Protein AF-A0A8C5QZX8-F1 (afdb_monomer)

Solvent-accessible surface area (backbone atoms only — not comparable to full-atom values): 17672 Å² total; per-residue (Å²): 141,82,89,86,79,91,83,84,90,84,84,88,79,84,91,79,91,87,80,87,84,82,78,74,80,75,79,76,79,77,78,82,82,84,77,92,77,77,91,81,84,88,81,90,76,81,90,77,81,89,78,83,88,82,96,75,71,71,67,66,58,48,54,56,50,53,56,53,57,70,72,45,77,54,84,86,72,52,83,47,78,64,52,54,47,52,49,49,52,49,50,52,51,50,52,53,47,55,53,50,50,53,51,49,51,51,53,52,48,51,55,49,49,52,50,49,50,51,52,46,57,71,42,47,81,61,66,73,54,69,47,68,66,55,56,50,48,51,53,51,50,51,53,50,52,52,51,52,49,29,61,73,28,65,43,29,41,29,37,34,48,47,66,81,84,64,77,63,53,58,63,53,48,48,55,46,51,24,67,67,66,74,53,75,84,67,59,78,79,58,50,76,45,61,45,66,50,100,61,84,78,60,92,45,92,88,46,76,47,63,33,33,43,32,35,30,81,50,59,66,62,49,48,53,50,52,56,52,41,69,78,43,76,67,43,81,51,97,94,31,56,36,31,78,42,79,43,65,38,73,65,53,52,49,53,55,58,71,43,41,67,60,55,48,52,33,56,76,67,71,47,90,78,58,80,42,85,87,79,44,113

Mean predicted aligned error: 18.87 Å

Secondary structure (DSSP, 8-state):
-------PPPPP-------PPPPPGGGGS-PPPPP---------------------SHHHHHHHHHHHHHHSPPTTTSPPHHHHHHHHHHHHHHHHHHHHHHHHHHHHHHHHHHHHHHHHHHHHHHHSS--HHHHHHHHHHHHHHHHHHHHHHTTEEEEE---TT---HHHHHHHHHHHHHTSSPPPGGG-SEEEE-SSPPPSSTTSPPPPEEEE-S-HHHHHHHHHHHHH-S-EEETTEEEEEEE---HHHHHHHHHTHHHHHHHHHTT----PBTTTB-

Sequence (281 aa):
MVRTSHRKPTRKSPNTPGRPSVSPISAYFDAPTPRPSTRSPTKMAASPSRPEASSTEGQSTIRRLEALIVELPTRAELPTRSDFKEMLDNMQATFGREIADVRADISAIDTWVTQLEARAGDQAPGAHDADPLMECRYSDMHRRLDDLENRTRRHNIRVGGVHEGVTETKDFLLGAFVHILGCPPLPFTAIDRAHRALRPKAATEAAPPRDIICHLPDFALKDAIMQKARTRRKWRFAEETIELYQDLSPHTLSARRALRPVTQLLQEAELPYRWGFPLSL

InterPro domains:
  IPR004244 Transposase, L1 [PTHR11505] (81-280)

Foldseek 3Di:
DDDDDDDDDDDDDDDDDDDDDDDDPVPPPDDDDDDDDDDDDDDDDDDDDDDDDDDDPVPPVVVVVVVVVVVDPDPVPDQDPVNVVVVVVVVVVVVVVVVVVVVVVVVVVVVVVVVVVVVCVVCVVPPVCPPVVVVVVVVVVVVVVQVVQQVVLLQKKKKWFDDPPDPPQLVQVQQQLCVLLVDPRDPSLQWPDKDFPPDPADPDPPDTGTIIITGGPDSVSVVSSVVSLVVDQWDDDPNTTMGIDRDHDPVLVVVVVVCVVVVVVCVVVVHDDDADPP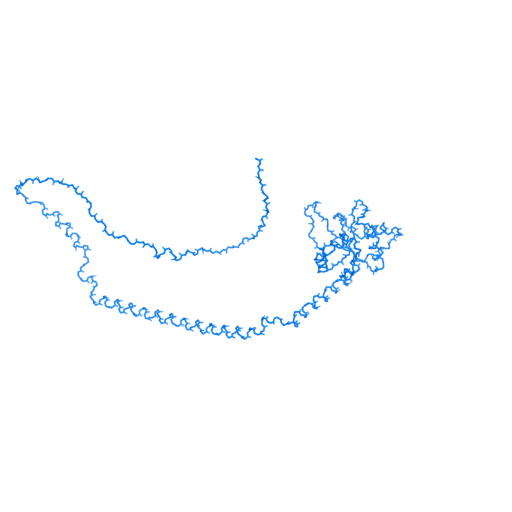GDD

Nearest PDB structures (foldseek):
  2ykp-assembly1_C  TM=7.976E-01  e=3.622E-09  Homo sapiens
  2yko-assembly1_B  TM=8.206E-01  e=1.143E-08  Homo sapiens
  2ykp-assembly1_A  TM=7.794E-01  e=2.317E-09  Homo sapiens
  2yko-assembly1_A  TM=7.852E-01  e=1.143E-08  Homo sapiens
  2ldy-assembly1_A  TM=5.880E-01  e=1.371E-06  Homo sapiens

pLDDT: mean 77.43, std 20.38, range [32.47, 96.56]

Radius of gyration: 46.48 Å; Cα contacts (8 Å, |Δi|>4): 185; chains: 1; bounding box: 123×75×83 Å

Structure (mmCIF, N/CA/C/O backbone):
data_AF-A0A8C5QZX8-F1
#
_entry.id   AF-A0A8C5QZX8-F1
#
loop_
_atom_site.group_PDB
_atom_site.id
_atom_site.type_symbol
_atom_site.label_atom_id
_atom_site.label_alt_id
_atom_site.label_comp_id
_atom_site.label_asym_id
_atom_site.label_entity_id
_atom_site.label_seq_id
_atom_site.pdbx_PDB_ins_code
_atom_site.Cartn_x
_atom_site.Cartn_y
_atom_site.Cartn_z
_atom_site.occupancy
_atom_site.B_iso_or_equiv
_atom_site.auth_seq_id
_atom_site.auth_comp_id
_atom_site.auth_asym_id
_atom_site.auth_atom_id
_atom_site.pdbx_PDB_model_num
ATOM 1 N N . MET A 1 1 ? 17.626 48.648 7.809 1.00 37.09 1 MET A N 1
ATOM 2 C CA . MET A 1 1 ? 18.318 47.470 8.385 1.00 37.09 1 MET A CA 1
ATOM 3 C C . MET A 1 1 ? 17.240 46.452 8.737 1.00 37.09 1 MET A C 1
ATOM 5 O O . MET A 1 1 ? 16.350 46.834 9.466 1.00 37.09 1 MET A O 1
ATOM 9 N N . VAL A 1 2 ? 17.132 45.225 8.235 1.00 37.44 2 VAL A N 1
ATOM 10 C CA . VAL A 1 2 ? 17.957 44.362 7.383 1.00 37.44 2 VAL A CA 1
ATOM 11 C C . VAL A 1 2 ? 16.970 43.443 6.640 1.00 37.44 2 VAL A C 1
ATOM 13 O O . VAL A 1 2 ? 16.097 42.843 7.258 1.00 37.44 2 VAL A O 1
ATOM 16 N N . ARG A 1 3 ? 17.093 43.347 5.311 1.00 36.06 3 ARG A N 1
ATOM 17 C CA . ARG A 1 3 ? 16.531 42.251 4.503 1.00 36.06 3 ARG A CA 1
ATOM 18 C C . ARG A 1 3 ? 17.379 41.006 4.757 1.00 36.06 3 ARG A C 1
ATOM 20 O O . ARG A 1 3 ? 18.597 41.139 4.737 1.00 36.06 3 ARG A O 1
ATOM 27 N N . THR A 1 4 ? 16.802 39.810 4.858 1.00 37.22 4 THR A N 1
ATOM 28 C CA . THR A 1 4 ? 17.437 38.612 4.272 1.00 37.22 4 THR A CA 1
ATOM 29 C C . THR A 1 4 ? 16.469 37.446 4.120 1.00 37.22 4 THR A C 1
ATOM 31 O O . THR A 1 4 ? 15.612 37.175 4.952 1.00 37.22 4 THR A O 1
ATOM 34 N N . SER A 1 5 ? 16.625 36.812 2.964 1.00 34.81 5 SER A N 1
ATOM 35 C CA . SER A 1 5 ? 15.770 35.832 2.319 1.00 34.81 5 SER A CA 1
ATOM 36 C C . SER A 1 5 ? 16.196 34.396 2.642 1.00 34.81 5 SER A C 1
ATOM 38 O O . SER A 1 5 ? 17.352 34.115 2.943 1.00 34.81 5 SER A O 1
ATOM 40 N N . HIS A 1 6 ? 15.214 33.509 2.510 1.00 33.03 6 HIS A N 1
ATOM 41 C CA . HIS A 1 6 ? 15.219 32.050 2.557 1.00 33.03 6 HIS A CA 1
ATOM 42 C C . HIS A 1 6 ? 16.484 31.325 2.050 1.00 33.03 6 HIS A C 1
ATOM 44 O O . HIS A 1 6 ? 16.952 31.561 0.937 1.00 33.03 6 HIS A O 1
ATOM 50 N N . ARG A 1 7 ? 16.926 30.311 2.813 1.00 32.47 7 ARG A N 1
ATOM 51 C CA . ARG A 1 7 ? 17.811 29.219 2.366 1.00 32.47 7 ARG A CA 1
ATOM 52 C C . ARG A 1 7 ? 17.013 27.910 2.289 1.00 32.47 7 ARG A C 1
ATOM 54 O O . ARG A 1 7 ? 16.453 27.476 3.291 1.00 32.47 7 ARG A O 1
ATOM 61 N N . LYS A 1 8 ? 16.977 27.274 1.112 1.00 40.28 8 LYS A N 1
ATOM 62 C CA . LYS A 1 8 ? 16.493 25.892 0.907 1.00 40.28 8 LYS A CA 1
ATOM 63 C C . LYS A 1 8 ? 17.643 24.882 1.090 1.00 40.28 8 LYS A C 1
ATOM 65 O O . LYS A 1 8 ? 18.783 25.233 0.783 1.00 40.28 8 LYS A O 1
ATOM 70 N N . PRO A 1 9 ? 17.372 23.635 1.524 1.00 38.59 9 PRO A N 1
ATOM 71 C CA . PRO A 1 9 ? 18.390 22.599 1.673 1.00 38.59 9 PRO A CA 1
ATOM 72 C C . PRO A 1 9 ? 18.569 21.793 0.376 1.00 38.59 9 PRO A C 1
ATOM 74 O O . PRO A 1 9 ? 17.597 21.381 -0.256 1.00 38.59 9 PRO A O 1
ATOM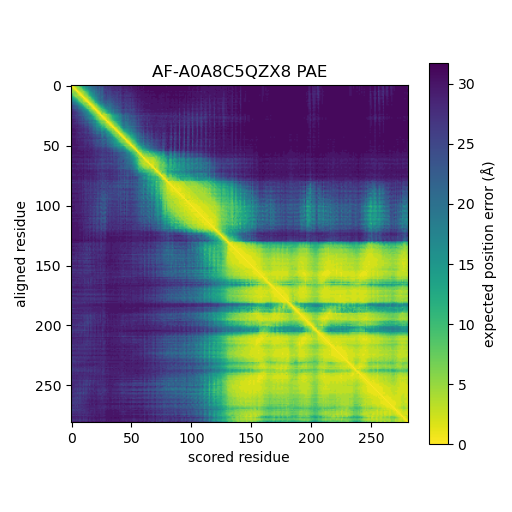 77 N N . THR A 1 10 ? 19.819 21.529 -0.007 1.00 37.31 10 THR A N 1
ATOM 78 C CA . THR A 1 10 ? 20.175 20.658 -1.137 1.00 37.31 10 THR A CA 1
ATOM 79 C C . THR A 1 10 ? 20.545 19.259 -0.650 1.00 37.31 10 THR A C 1
ATOM 81 O O . THR A 1 10 ? 21.355 19.085 0.260 1.00 37.31 10 THR A O 1
ATOM 84 N N . ARG A 1 11 ? 19.942 18.260 -1.291 1.00 33.88 11 ARG A N 1
ATOM 85 C CA . ARG A 1 11 ? 20.080 16.819 -1.059 1.00 33.88 11 ARG A CA 1
ATOM 86 C C . ARG A 1 11 ? 21.372 16.305 -1.715 1.00 33.88 11 ARG A C 1
ATOM 88 O O . ARG A 1 11 ? 21.574 16.520 -2.905 1.00 33.88 11 ARG A O 1
ATOM 95 N N . LYS A 1 12 ? 22.237 15.634 -0.944 1.00 33.81 12 LYS A N 1
ATOM 96 C CA . LYS A 1 12 ? 23.445 14.946 -1.441 1.00 33.81 12 LYS A CA 1
ATOM 97 C C . LYS A 1 12 ? 23.064 13.637 -2.151 1.00 33.81 12 LYS A C 1
ATOM 99 O O . LYS A 1 12 ? 22.168 12.927 -1.697 1.00 33.81 12 LYS A O 1
ATOM 104 N N . SER A 1 13 ? 23.750 13.324 -3.245 1.00 39.81 13 SER A N 1
ATOM 105 C CA . SER A 1 13 ? 23.729 12.033 -3.952 1.00 39.81 13 SER A CA 1
ATOM 106 C C . SER A 1 13 ? 25.168 11.580 -4.252 1.00 39.81 13 SER A C 1
ATOM 108 O O . SER A 1 13 ? 26.080 12.395 -4.099 1.00 39.81 13 SER A O 1
ATOM 110 N N . PRO A 1 14 ? 25.389 10.283 -4.546 1.00 40.62 14 PRO A N 1
ATOM 111 C CA . PRO A 1 14 ? 26.641 9.591 -4.259 1.00 40.62 14 PRO A CA 1
ATOM 112 C C . PRO A 1 14 ? 27.707 9.733 -5.352 1.00 40.62 14 PRO A C 1
ATOM 114 O O . PRO A 1 14 ? 27.412 9.985 -6.514 1.00 40.62 14 PRO A O 1
ATOM 117 N N . ASN A 1 15 ? 28.954 9.519 -4.927 1.00 38.47 15 ASN A N 1
ATOM 118 C CA . ASN A 1 15 ? 30.177 9.470 -5.726 1.00 38.47 15 ASN A CA 1
ATOM 119 C C . ASN A 1 15 ? 30.110 8.462 -6.887 1.00 38.47 15 ASN A C 1
ATOM 121 O O . ASN A 1 15 ? 29.778 7.295 -6.688 1.00 38.47 15 ASN A O 1
ATOM 125 N N . THR A 1 16 ? 30.563 8.878 -8.069 1.00 38.66 16 THR A N 1
ATOM 126 C CA . THR A 1 16 ? 31.039 7.996 -9.149 1.00 38.66 16 THR A CA 1
ATOM 127 C C . THR A 1 16 ? 32.215 8.696 -9.848 1.00 38.66 16 THR A C 1
ATOM 129 O O . THR A 1 16 ? 32.131 9.908 -10.055 1.00 38.66 16 THR A O 1
ATOM 132 N N . PRO A 1 17 ? 33.330 8.010 -10.165 1.00 48.09 17 PRO A N 1
ATOM 133 C CA . PRO A 1 17 ? 34.516 8.656 -10.722 1.00 48.09 17 PRO A CA 1
ATOM 134 C C . PRO A 1 17 ? 34.500 8.660 -12.261 1.00 48.09 17 PRO A C 1
ATOM 136 O O . PRO A 1 17 ? 34.184 7.644 -12.874 1.00 48.09 17 PRO A O 1
ATOM 139 N N . GLY A 1 18 ? 34.922 9.770 -12.884 1.00 33.47 18 GLY A N 1
ATOM 140 C CA . GLY A 1 18 ? 35.462 9.760 -14.254 1.00 33.47 18 GLY A CA 1
ATOM 141 C C . GLY A 1 18 ? 35.025 10.897 -15.189 1.00 33.47 18 GLY A C 1
ATOM 142 O O . GLY A 1 18 ? 33.904 10.886 -15.682 1.00 33.47 18 GLY A O 1
ATOM 143 N N . ARG A 1 19 ? 35.952 11.822 -15.497 1.00 35.88 19 ARG A N 1
ATOM 144 C CA . ARG A 1 19 ? 36.441 12.184 -16.856 1.00 35.88 19 ARG A CA 1
ATOM 145 C C . ARG A 1 19 ? 37.384 13.402 -16.775 1.00 35.88 19 ARG A C 1
ATOM 147 O O . ARG A 1 19 ? 37.025 14.372 -16.110 1.00 35.88 19 ARG A O 1
ATOM 154 N N . PRO A 1 20 ? 38.547 13.411 -17.452 1.00 43.47 20 PRO A N 1
ATOM 155 C CA . PRO A 1 20 ? 39.327 14.634 -17.624 1.00 43.47 20 PRO A CA 1
ATOM 156 C C . PRO A 1 20 ? 38.653 15.567 -18.643 1.00 43.47 20 PRO A C 1
ATOM 158 O O . PRO A 1 20 ? 38.111 15.126 -19.658 1.00 43.47 20 PRO A O 1
ATOM 161 N N . SER A 1 21 ? 38.666 16.864 -18.336 1.00 46.47 21 SER A N 1
ATOM 162 C CA . SER A 1 21 ? 38.111 17.949 -19.145 1.00 46.47 21 SER A CA 1
ATOM 163 C C . SER A 1 21 ? 38.859 18.103 -20.471 1.00 46.47 21 SER A C 1
ATOM 165 O O . SER A 1 21 ? 40.074 18.294 -20.473 1.00 46.47 21 SER A O 1
ATOM 167 N N . VAL A 1 22 ? 38.134 18.084 -21.586 1.00 50.69 22 VAL A N 1
ATOM 168 C CA . VAL A 1 22 ? 38.653 18.474 -22.903 1.00 50.69 22 VAL A CA 1
ATOM 169 C C . VAL A 1 22 ? 38.710 20.005 -22.954 1.00 50.69 22 VAL A C 1
ATOM 171 O O . VAL A 1 22 ? 37.694 20.666 -22.743 1.00 50.69 22 VAL A O 1
ATOM 174 N N . SER A 1 23 ? 39.892 20.576 -23.181 1.00 59.06 23 SER A N 1
ATOM 175 C CA . SER A 1 23 ? 40.071 22.007 -23.444 1.00 59.06 23 SER A CA 1
ATOM 176 C C . SER A 1 23 ? 39.479 22.387 -24.814 1.00 59.06 23 SER A C 1
ATOM 178 O O . SER A 1 23 ? 39.561 21.595 -25.755 1.00 59.06 23 SER A O 1
ATOM 180 N N . PRO A 1 24 ? 38.879 23.582 -24.970 1.00 59.97 24 PRO A N 1
ATOM 181 C CA . PRO A 1 24 ? 38.285 23.984 -26.237 1.00 59.97 24 PRO A CA 1
ATOM 182 C C . PRO A 1 24 ? 39.363 24.344 -27.267 1.00 59.97 24 PRO A C 1
ATOM 184 O O . PRO A 1 24 ? 40.277 25.121 -26.997 1.00 59.97 24 PRO A O 1
ATOM 187 N N . ILE A 1 25 ? 39.206 23.804 -28.478 1.00 55.25 25 ILE A N 1
ATOM 188 C CA . ILE A 1 25 ? 40.090 23.968 -29.649 1.00 55.25 25 ILE A CA 1
ATOM 189 C C . ILE A 1 25 ? 40.234 25.432 -30.125 1.00 55.25 25 ILE A C 1
ATOM 191 O O . ILE A 1 25 ? 41.083 25.739 -30.958 1.00 55.25 25 ILE A O 1
ATOM 195 N N . SER A 1 26 ? 39.447 26.361 -29.573 1.00 54.47 26 SER A N 1
ATOM 196 C CA . SER A 1 26 ? 39.439 27.778 -29.950 1.00 54.47 26 SER A CA 1
ATOM 197 C C . SER A 1 26 ? 40.698 28.553 -29.541 1.00 54.47 26 SER A C 1
ATOM 199 O O . SER A 1 26 ? 40.907 29.654 -30.030 1.00 54.47 26 SER A O 1
ATOM 201 N N . ALA A 1 27 ? 41.554 28.011 -28.668 1.00 53.97 27 ALA A N 1
ATOM 202 C CA . ALA A 1 27 ? 42.749 28.716 -28.188 1.00 53.97 27 ALA A CA 1
ATOM 203 C C . ALA A 1 27 ? 43.913 28.771 -29.203 1.00 53.97 27 ALA A C 1
ATOM 205 O O . ALA A 1 27 ? 44.883 29.487 -28.968 1.00 53.97 27 ALA A O 1
ATOM 206 N N . TYR A 1 28 ? 43.837 28.027 -30.313 1.00 51.66 28 TYR A N 1
ATOM 207 C CA . TYR A 1 28 ? 44.947 27.890 -31.266 1.00 51.66 28 TYR A CA 1
ATOM 208 C C . TYR A 1 28 ? 44.867 28.795 -32.506 1.00 51.66 28 TYR A C 1
ATOM 210 O O . TYR A 1 28 ? 45.871 28.925 -33.201 1.00 51.66 28 TYR A O 1
ATOM 218 N N . PHE A 1 29 ? 43.727 29.435 -32.790 1.00 48.47 29 PHE A N 1
ATOM 219 C CA . PHE A 1 29 ? 43.520 30.149 -34.061 1.00 48.47 29 PHE A CA 1
ATOM 220 C C . PHE A 1 29 ? 43.642 31.686 -33.994 1.00 48.47 29 PHE A C 1
ATOM 222 O O . PHE A 1 29 ? 43.721 32.308 -35.049 1.00 48.47 29 PHE A O 1
ATOM 229 N N . ASP A 1 30 ? 43.751 32.297 -32.804 1.00 49.88 30 ASP A N 1
ATOM 230 C CA . ASP A 1 30 ? 43.632 33.764 -32.633 1.00 49.88 30 ASP A CA 1
ATOM 231 C C . ASP A 1 30 ? 44.894 34.496 -32.113 1.00 49.88 30 ASP A C 1
ATOM 233 O O . ASP A 1 30 ? 44.800 35.599 -31.573 1.00 49.88 30 ASP A O 1
ATOM 237 N N . ALA A 1 31 ? 46.105 33.948 -32.268 1.00 47.28 31 ALA A N 1
ATOM 238 C CA . ALA A 1 31 ? 47.322 34.684 -31.890 1.00 47.28 31 ALA A CA 1
ATOM 239 C C . ALA A 1 31 ? 47.826 35.597 -33.039 1.00 47.28 31 ALA A C 1
ATOM 241 O O . ALA A 1 31 ? 48.175 35.089 -34.107 1.00 47.28 31 ALA A O 1
ATOM 242 N N . PRO A 1 32 ? 47.931 36.931 -32.850 1.00 46.09 32 PRO A N 1
ATOM 243 C CA . PRO A 1 32 ? 48.435 37.837 -33.875 1.00 46.09 32 PRO A CA 1
ATOM 244 C C . PRO A 1 32 ? 49.970 37.803 -33.942 1.00 46.09 32 PRO A C 1
ATOM 246 O O . PRO A 1 32 ? 50.665 37.999 -32.946 1.00 46.09 32 PRO A O 1
ATOM 249 N N . THR A 1 33 ? 50.514 37.594 -35.141 1.00 49.09 33 THR A N 1
ATOM 250 C CA . THR A 1 33 ? 51.957 37.673 -35.428 1.00 49.09 33 THR A CA 1
ATOM 251 C C . THR A 1 33 ? 52.490 39.105 -35.274 1.00 49.09 33 THR A C 1
ATOM 253 O O . THR A 1 33 ? 51.919 40.016 -35.885 1.00 49.09 33 THR A O 1
ATOM 256 N N . PRO A 1 34 ? 53.615 39.345 -34.572 1.00 43.62 34 PRO A N 1
ATOM 257 C CA . PRO A 1 34 ? 54.238 40.663 -34.556 1.00 43.62 34 PRO A CA 1
ATOM 258 C C . PRO A 1 34 ? 55.072 40.907 -35.827 1.00 43.62 34 PRO A C 1
ATOM 260 O O . PRO A 1 34 ? 55.960 40.130 -36.178 1.00 43.62 34 PRO A O 1
ATOM 263 N N . ARG A 1 35 ? 54.790 42.028 -36.507 1.00 44.09 35 ARG A N 1
ATOM 264 C CA . ARG A 1 35 ? 55.659 42.651 -37.526 1.00 44.09 35 ARG A CA 1
ATOM 265 C C . ARG A 1 35 ? 56.934 43.211 -36.872 1.00 44.09 35 ARG A C 1
ATOM 267 O O . ARG A 1 35 ? 56.864 43.670 -35.733 1.00 44.09 35 ARG A O 1
ATOM 274 N N . PRO A 1 36 ? 58.071 43.288 -37.586 1.00 37.06 36 PRO A N 1
ATOM 275 C CA . PRO A 1 36 ? 59.292 43.851 -37.027 1.00 37.06 36 PRO A CA 1
ATOM 276 C C . PRO A 1 36 ? 59.255 45.386 -37.103 1.00 37.06 36 PRO A C 1
ATOM 278 O O . PRO A 1 36 ? 59.280 45.964 -38.190 1.00 37.06 36 PRO A O 1
ATOM 281 N N . SER A 1 37 ? 59.197 46.060 -35.951 1.00 38.91 37 SER A N 1
ATOM 282 C CA . SER A 1 37 ? 59.343 47.515 -35.849 1.00 38.91 37 SER A CA 1
ATOM 283 C C . SER A 1 37 ? 60.780 47.907 -35.498 1.00 38.91 37 SER A C 1
ATOM 285 O O . SER A 1 37 ? 61.291 47.565 -34.436 1.00 38.91 37 SER A O 1
ATOM 287 N N . THR A 1 38 ? 61.382 48.656 -36.421 1.00 35.91 38 THR A N 1
ATOM 288 C CA . THR A 1 38 ? 62.209 49.856 -36.201 1.00 35.91 38 THR A CA 1
ATOM 289 C C . THR A 1 38 ? 63.295 49.822 -35.118 1.00 35.91 38 THR A C 1
ATOM 291 O O . THR A 1 38 ? 63.036 49.933 -33.923 1.00 35.91 38 THR A O 1
ATOM 294 N N . ARG A 1 39 ? 64.544 49.817 -35.605 1.00 42.38 39 ARG A N 1
ATOM 295 C CA . ARG A 1 39 ? 65.779 50.209 -34.909 1.00 42.38 39 ARG A CA 1
ATOM 296 C C . ARG A 1 39 ? 65.600 51.509 -34.110 1.00 42.38 39 ARG A C 1
ATOM 298 O O . ARG A 1 39 ? 65.357 52.560 -34.699 1.00 42.38 39 ARG A O 1
ATOM 305 N N . SER A 1 40 ? 65.846 51.423 -32.806 1.00 40.47 40 SER A N 1
ATOM 306 C CA . SER A 1 40 ? 66.108 52.559 -31.914 1.00 40.47 40 SER A CA 1
ATOM 307 C C . SER A 1 40 ? 67.620 52.746 -31.694 1.00 40.47 40 SER A C 1
ATOM 309 O O . SER A 1 40 ? 68.383 51.801 -31.918 1.00 40.47 40 SER A O 1
ATOM 311 N N . PRO A 1 41 ? 68.079 53.952 -31.302 1.00 43.50 41 PRO A N 1
ATOM 312 C CA . PRO A 1 41 ? 69.345 54.480 -31.792 1.00 43.50 41 PRO A CA 1
ATOM 313 C C . PRO A 1 41 ? 70.446 54.656 -30.719 1.00 43.50 41 PRO A C 1
ATOM 315 O O . PRO A 1 41 ? 70.183 54.852 -29.538 1.00 43.50 41 PRO A O 1
ATOM 318 N N . THR A 1 42 ? 71.682 54.639 -31.230 1.00 46.62 42 THR A N 1
ATOM 319 C CA . THR A 1 42 ? 72.920 55.304 -30.769 1.00 46.62 42 THR A CA 1
ATOM 320 C C . THR A 1 42 ? 73.572 54.932 -29.428 1.00 46.62 42 THR A C 1
ATOM 322 O O . THR A 1 42 ? 73.074 55.231 -28.348 1.00 46.62 42 THR A O 1
ATOM 325 N N . LYS A 1 43 ? 74.850 54.531 -29.516 1.00 39.81 43 LYS A N 1
ATOM 326 C CA . LYS A 1 43 ? 75.916 55.113 -28.684 1.00 39.81 43 LYS A CA 1
ATOM 327 C C . LYS A 1 43 ? 77.213 55.190 -29.492 1.00 39.81 43 LYS A C 1
ATOM 329 O O . LYS A 1 43 ? 77.814 54.177 -29.827 1.00 39.81 43 LYS A O 1
ATOM 334 N N . MET A 1 44 ? 77.576 56.418 -29.848 1.00 44.75 44 MET A N 1
ATOM 335 C CA . MET A 1 44 ? 78.860 56.782 -30.440 1.00 44.75 44 MET A CA 1
ATOM 336 C C . MET A 1 44 ? 79.981 56.417 -29.461 1.00 44.75 44 MET A C 1
ATOM 338 O O . MET A 1 44 ? 79.907 56.788 -28.289 1.00 44.75 44 MET A O 1
ATOM 342 N N . ALA A 1 45 ? 81.016 55.737 -29.946 1.00 34.34 45 ALA A N 1
ATOM 343 C CA . ALA A 1 45 ? 82.312 55.649 -29.289 1.00 34.34 45 ALA A CA 1
ATOM 344 C C . ALA A 1 45 ? 83.377 56.105 -30.292 1.00 34.34 45 ALA A C 1
ATOM 346 O O . ALA A 1 45 ? 83.352 55.725 -31.462 1.00 34.34 45 ALA A O 1
ATOM 347 N N . ALA A 1 46 ? 84.219 57.016 -29.819 1.00 39.50 46 ALA A N 1
ATOM 348 C CA . ALA A 1 46 ? 85.135 57.843 -30.582 1.00 39.50 46 ALA A CA 1
ATOM 349 C C . ALA A 1 46 ? 86.256 57.053 -31.265 1.00 39.50 46 ALA A C 1
ATOM 351 O O . ALA A 1 46 ? 86.727 56.047 -30.739 1.00 39.50 46 ALA A O 1
ATOM 352 N N . SER A 1 47 ? 86.723 57.579 -32.398 1.00 42.28 47 SER A N 1
ATOM 353 C CA . SER A 1 47 ? 87.974 57.186 -33.041 1.00 42.28 47 SER A CA 1
ATOM 354 C C . SER A 1 47 ? 89.155 57.315 -32.071 1.00 42.28 47 SER A C 1
ATOM 356 O O . SER A 1 47 ? 89.382 58.415 -31.562 1.00 42.28 47 SER A O 1
ATOM 358 N N . PRO A 1 48 ? 89.982 56.270 -31.899 1.00 40.53 48 PRO A N 1
ATOM 359 C CA . PRO A 1 48 ? 91.367 56.438 -31.513 1.00 40.53 48 PRO A CA 1
ATOM 360 C C . PRO A 1 48 ? 92.254 56.210 -32.738 1.00 40.53 48 PRO A C 1
ATOM 362 O O . PRO A 1 48 ? 92.141 55.237 -33.482 1.00 40.53 48 PRO A O 1
ATOM 365 N N . SER A 1 49 ? 93.123 57.185 -32.937 1.00 44.69 49 SER A N 1
ATOM 366 C CA . SER A 1 49 ? 94.238 57.233 -33.868 1.00 44.69 49 SER A CA 1
ATOM 367 C C . SER A 1 49 ? 95.056 55.941 -33.959 1.00 44.69 49 SER A C 1
ATOM 369 O O . SER A 1 49 ? 95.328 55.282 -32.958 1.00 44.69 49 SER A O 1
ATOM 371 N N . ARG A 1 50 ? 95.519 55.679 -35.186 1.00 49.12 50 ARG A N 1
ATOM 372 C CA . ARG A 1 50 ? 96.574 54.738 -35.591 1.00 49.12 50 ARG A CA 1
ATOM 373 C C . ARG A 1 50 ? 97.688 54.586 -34.542 1.00 49.12 50 ARG A C 1
ATOM 375 O O . ARG A 1 50 ? 98.307 55.589 -34.190 1.00 49.12 50 ARG A O 1
ATOM 382 N N . PRO A 1 51 ? 98.049 53.339 -34.199 1.00 45.53 51 PRO A N 1
ATOM 383 C CA . PRO A 1 51 ? 99.428 53.005 -33.904 1.00 45.53 51 PRO A CA 1
ATOM 384 C C . PRO A 1 51 ? 99.948 51.926 -34.856 1.00 45.53 51 PRO A C 1
ATOM 386 O O . PRO A 1 51 ? 99.213 51.133 -35.445 1.00 45.53 51 PRO A O 1
ATOM 389 N N . GLU A 1 52 ? 101.250 51.983 -35.063 1.00 39.06 52 GLU A N 1
ATOM 390 C CA . GLU A 1 52 ? 102.011 51.142 -35.965 1.00 39.06 52 GLU A CA 1
ATOM 391 C C . GLU A 1 52 ? 102.158 49.704 -35.437 1.00 39.06 52 GLU A C 1
ATOM 393 O O . GLU A 1 52 ? 102.203 49.466 -34.235 1.00 39.06 52 GLU A O 1
ATOM 398 N N . ALA A 1 53 ? 102.212 48.772 -36.393 1.00 44.69 53 ALA A N 1
ATOM 399 C CA . ALA A 1 53 ? 102.788 47.425 -36.376 1.00 44.69 53 ALA A CA 1
ATOM 400 C C . ALA A 1 53 ? 103.031 46.700 -35.029 1.00 44.69 53 ALA A C 1
ATOM 402 O O . ALA A 1 53 ? 103.949 47.039 -34.292 1.00 44.69 53 ALA A O 1
ATOM 403 N N . SER A 1 54 ? 102.383 45.541 -34.832 1.00 38.62 54 SER A N 1
ATOM 404 C CA . SER A 1 54 ? 103.090 44.287 -34.493 1.00 38.62 54 SER A CA 1
ATOM 405 C C . SER A 1 54 ? 102.194 43.046 -34.673 1.00 38.62 54 SER A C 1
ATOM 407 O O . SER A 1 54 ? 100.970 43.103 -34.617 1.00 38.62 54 SER A O 1
ATOM 409 N N . SER A 1 55 ? 102.824 41.920 -34.994 1.00 50.06 55 SER A N 1
ATOM 410 C CA . SER A 1 55 ? 102.264 40.727 -35.630 1.00 50.06 55 SER A CA 1
ATOM 411 C C . SER A 1 55 ? 101.956 39.584 -34.648 1.00 50.06 55 SER A C 1
ATOM 413 O O . SER A 1 55 ? 102.669 38.580 -34.654 1.00 50.06 55 SER A O 1
ATOM 415 N N . THR A 1 56 ? 100.909 39.700 -33.820 1.00 54.84 56 THR A N 1
ATOM 416 C CA . THR A 1 56 ? 100.545 38.634 -32.847 1.00 54.84 56 THR A CA 1
ATOM 417 C C . THR A 1 56 ? 99.046 38.468 -32.516 1.00 54.84 56 THR A C 1
ATOM 419 O O . THR A 1 56 ? 98.718 37.660 -31.654 1.00 54.84 56 THR A O 1
ATOM 422 N N . GLU A 1 57 ? 98.101 39.121 -33.209 1.00 52.06 57 GLU A N 1
ATOM 423 C CA . GLU A 1 57 ? 96.646 38.934 -32.960 1.00 52.06 57 GLU A CA 1
ATOM 424 C C . GLU A 1 57 ? 95.947 37.922 -33.890 1.00 52.06 57 GLU A C 1
ATOM 426 O O . GLU A 1 57 ? 94.832 37.483 -33.615 1.00 52.06 57 GLU A O 1
ATOM 431 N N . GLY A 1 58 ? 96.604 37.477 -34.965 1.00 52.25 58 GLY A N 1
ATOM 432 C CA . GLY A 1 58 ? 96.000 36.552 -35.934 1.00 52.25 58 GLY A CA 1
ATOM 433 C C . GLY A 1 58 ? 95.731 35.142 -35.394 1.00 52.25 58 GLY A C 1
ATOM 434 O O . GLY A 1 58 ? 94.889 34.433 -35.926 1.00 52.25 58 GLY A O 1
ATOM 435 N N . GLN A 1 59 ? 96.407 34.707 -34.328 1.00 56.62 59 GLN A N 1
ATOM 436 C CA . GLN A 1 59 ? 96.382 33.297 -33.911 1.00 56.62 59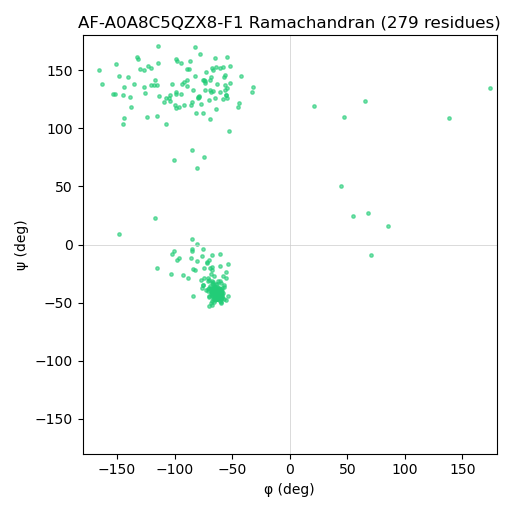 GLN A CA 1
ATOM 437 C C . GLN A 1 59 ? 95.158 32.899 -33.061 1.00 56.62 59 GLN A C 1
ATOM 439 O O . GLN A 1 59 ? 94.807 31.721 -33.015 1.00 56.62 59 GLN A O 1
ATOM 444 N N . SER A 1 60 ? 94.480 33.841 -32.396 1.00 59.34 60 SER A N 1
ATOM 445 C CA . SER A 1 60 ? 93.347 33.537 -31.500 1.00 59.34 60 SER A CA 1
ATOM 446 C C . SER A 1 60 ? 91.993 33.490 -32.221 1.00 59.34 60 SER A C 1
ATOM 448 O O . SER A 1 60 ? 91.108 32.729 -31.829 1.00 59.34 60 SER A O 1
ATOM 450 N N . THR A 1 61 ? 91.837 34.247 -33.307 1.00 62.34 61 THR A N 1
ATOM 451 C CA . THR A 1 61 ? 90.660 34.203 -34.188 1.00 62.34 61 THR A CA 1
ATOM 452 C C . THR A 1 61 ? 90.685 32.974 -35.091 1.00 62.34 61 THR A C 1
ATOM 454 O O . THR A 1 61 ? 89.649 32.337 -35.273 1.00 62.34 61 THR A O 1
ATOM 457 N N . ILE A 1 62 ? 91.872 32.585 -35.567 1.00 64.00 62 ILE A N 1
ATOM 458 C CA . ILE A 1 62 ? 92.082 31.374 -36.369 1.00 64.00 62 ILE A CA 1
ATOM 459 C C . ILE A 1 62 ? 91.662 30.126 -35.585 1.00 64.00 62 ILE A C 1
ATOM 461 O O . ILE A 1 62 ? 90.808 29.387 -36.059 1.00 64.00 62 ILE A O 1
ATOM 465 N N . ARG A 1 63 ? 92.123 29.950 -34.338 1.00 68.56 63 ARG A N 1
ATOM 466 C CA . ARG A 1 63 ? 91.727 28.792 -33.509 1.00 68.56 63 ARG A CA 1
ATOM 467 C C . ARG A 1 63 ? 90.222 28.705 -33.249 1.00 68.56 63 ARG A C 1
ATOM 469 O O . ARG A 1 63 ? 89.670 27.616 -33.127 1.00 68.56 63 ARG A O 1
ATOM 476 N N . ARG A 1 64 ? 89.546 29.851 -33.144 1.00 69.50 64 ARG A N 1
ATOM 477 C CA . ARG A 1 64 ? 88.098 29.914 -32.896 1.00 69.50 64 ARG A CA 1
ATOM 478 C C . ARG A 1 64 ? 87.287 29.572 -34.147 1.00 69.50 64 ARG A C 1
ATOM 480 O O . ARG A 1 64 ? 86.233 28.957 -34.033 1.00 69.50 64 ARG A O 1
ATOM 487 N N . LEU A 1 65 ? 87.788 29.947 -35.324 1.00 66.00 65 LEU A N 1
ATOM 488 C CA . LEU A 1 65 ? 87.220 29.551 -36.612 1.00 66.00 65 LEU A CA 1
ATOM 489 C C . LEU A 1 65 ? 87.500 28.075 -36.921 1.00 66.00 65 LEU A C 1
ATOM 491 O O . LEU A 1 65 ? 86.602 27.388 -37.386 1.00 66.00 65 LEU A O 1
ATOM 495 N N . GLU A 1 66 ? 88.687 27.563 -36.595 1.00 67.56 66 GLU A N 1
ATOM 496 C CA . GLU A 1 66 ? 89.033 26.143 -36.748 1.00 67.56 66 GLU A CA 1
ATOM 497 C C . GLU A 1 66 ? 88.137 25.235 -35.894 1.00 67.56 66 GLU A C 1
ATOM 499 O O . GLU A 1 66 ? 87.657 24.220 -36.389 1.00 67.56 66 GLU A O 1
ATOM 504 N N . ALA A 1 67 ? 87.829 25.627 -34.652 1.00 67.69 67 ALA A N 1
ATOM 505 C CA . ALA A 1 67 ? 86.907 24.877 -33.797 1.00 67.69 67 ALA A CA 1
ATOM 506 C C . ALA A 1 67 ? 85.472 24.825 -34.365 1.00 67.69 67 ALA A C 1
ATOM 508 O O . ALA A 1 67 ? 84.844 23.772 -34.345 1.00 67.69 67 ALA A O 1
ATOM 509 N N . LEU A 1 68 ? 84.975 25.931 -34.934 1.00 64.19 68 LEU A N 1
ATOM 510 C CA . LEU A 1 68 ? 83.656 25.979 -35.584 1.00 64.19 68 LEU A CA 1
ATOM 511 C C . LEU A 1 68 ? 83.619 25.214 -36.918 1.00 64.19 68 LEU A C 1
ATOM 513 O O . LEU A 1 68 ? 82.568 24.715 -37.300 1.00 64.19 68 LEU A O 1
ATOM 517 N N . ILE A 1 69 ? 84.747 25.107 -37.627 1.00 65.62 69 ILE A N 1
ATOM 518 C CA . ILE A 1 69 ? 84.859 24.328 -38.871 1.00 65.62 69 ILE A CA 1
ATOM 519 C C . ILE A 1 69 ? 84.807 22.819 -38.591 1.00 65.62 69 ILE A C 1
ATOM 521 O O . ILE A 1 69 ? 84.279 22.082 -39.417 1.00 65.62 69 ILE A O 1
ATOM 525 N N . VAL A 1 70 ? 85.305 22.364 -37.436 1.00 64.81 70 VAL A N 1
ATOM 526 C CA . VAL A 1 70 ? 85.234 20.950 -37.017 1.00 64.81 70 VAL A CA 1
ATOM 527 C C . VAL A 1 70 ? 83.823 20.550 -36.558 1.00 64.81 70 VAL A C 1
ATOM 529 O O . VAL A 1 70 ? 83.447 19.393 -36.709 1.00 64.81 70 VAL A O 1
ATOM 532 N N . GLU A 1 71 ? 83.027 21.488 -36.034 1.00 61.81 71 GLU A N 1
ATOM 533 C CA . GLU A 1 71 ? 81.630 21.239 -35.629 1.00 61.81 71 GLU A CA 1
ATOM 534 C C . GLU A 1 71 ? 80.609 21.377 -36.774 1.00 61.81 71 GLU A C 1
ATOM 536 O O . GLU A 1 71 ? 79.448 20.993 -36.616 1.00 61.81 71 GLU A O 1
ATOM 541 N N . LEU A 1 72 ? 81.006 21.921 -37.929 1.00 59.78 72 LEU A N 1
ATOM 542 C CA . LEU A 1 72 ? 80.141 21.980 -39.103 1.00 59.78 72 LEU A CA 1
ATOM 543 C C . LEU A 1 72 ? 80.132 20.613 -39.798 1.00 59.78 72 LEU A C 1
ATOM 545 O O . LEU A 1 72 ? 81.204 20.119 -40.153 1.00 59.78 72 LEU A O 1
ATOM 549 N N . PRO A 1 73 ? 78.951 20.016 -40.050 1.00 60.09 73 PRO A N 1
ATOM 550 C CA . PRO A 1 73 ? 78.880 18.762 -40.776 1.00 60.09 73 PRO A CA 1
ATOM 551 C C . PRO A 1 73 ? 79.560 18.920 -42.136 1.00 60.09 73 PRO A C 1
ATOM 553 O O . PRO A 1 73 ? 79.356 19.906 -42.858 1.00 60.09 73 PRO A O 1
ATOM 556 N N . THR A 1 74 ? 80.407 17.955 -42.476 1.00 64.25 74 THR A N 1
ATOM 557 C CA . THR A 1 74 ? 81.150 17.965 -43.740 1.00 64.25 74 THR A CA 1
ATOM 558 C C . THR A 1 74 ? 80.139 17.965 -44.894 1.00 64.25 74 THR A C 1
ATOM 560 O O . THR A 1 74 ? 79.049 17.425 -44.758 1.00 64.25 74 THR A O 1
ATOM 563 N N . ARG A 1 75 ? 80.455 18.519 -46.076 1.00 56.53 75 ARG A N 1
ATOM 564 C CA . ARG A 1 75 ? 79.507 18.600 -47.221 1.00 56.53 75 ARG A CA 1
ATOM 565 C C . ARG A 1 75 ? 78.872 17.250 -47.637 1.00 56.53 75 ARG A C 1
ATOM 567 O O . ARG A 1 75 ? 77.871 17.261 -48.343 1.00 56.53 75 ARG A O 1
ATOM 574 N N . ALA A 1 76 ? 79.443 16.122 -47.213 1.00 57.97 76 ALA A N 1
ATOM 575 C CA . ALA A 1 76 ? 78.911 14.770 -47.403 1.00 57.97 76 ALA A CA 1
ATOM 576 C C . ALA A 1 76 ? 77.806 14.362 -46.399 1.00 57.97 76 ALA A C 1
ATOM 578 O O . ALA A 1 76 ? 77.130 13.367 -46.623 1.00 57.97 76 ALA A O 1
ATOM 579 N N . GLU A 1 77 ? 77.624 15.109 -45.310 1.00 61.22 77 GLU A N 1
ATOM 580 C CA . GLU A 1 77 ? 76.632 14.870 -44.248 1.00 61.22 77 GLU A CA 1
ATOM 581 C C . GLU A 1 77 ? 75.393 15.774 -44.390 1.00 61.22 77 GLU A C 1
ATOM 583 O O . GLU A 1 77 ? 74.425 15.637 -43.643 1.00 61.22 77 GLU A O 1
ATOM 588 N N . LEU A 1 78 ? 75.409 16.709 -45.348 1.00 64.44 78 LEU A N 1
ATOM 589 C CA . LEU A 1 78 ? 74.253 17.538 -45.677 1.00 64.44 78 LEU A CA 1
ATOM 590 C C . LEU A 1 78 ? 73.336 16.786 -46.651 1.00 64.44 78 LEU A C 1
ATOM 592 O O . LEU A 1 78 ? 73.830 16.289 -47.664 1.00 64.44 78 LEU A O 1
ATOM 596 N N . PRO A 1 79 ? 72.013 16.752 -46.403 1.00 68.62 79 PRO A N 1
ATOM 597 C CA . PRO A 1 79 ? 71.071 16.094 -47.296 1.00 68.62 79 PRO A CA 1
ATOM 598 C C . PRO A 1 79 ? 71.156 16.698 -48.700 1.00 68.62 79 PRO A C 1
ATOM 600 O O . PRO A 1 79 ? 71.048 17.912 -48.909 1.00 68.62 79 PRO A O 1
ATOM 603 N N . THR A 1 80 ? 71.382 15.830 -49.676 1.00 78.88 80 THR A N 1
ATOM 604 C CA . THR A 1 80 ? 71.527 16.179 -51.086 1.00 78.88 80 THR A CA 1
ATOM 605 C C . THR A 1 80 ? 70.142 16.430 -51.696 1.00 78.88 80 THR A C 1
ATOM 607 O O . THR A 1 80 ? 69.112 16.043 -51.146 1.00 78.88 80 THR A O 1
ATOM 610 N N . ARG A 1 81 ? 70.062 17.074 -52.871 1.00 78.31 81 ARG A N 1
ATOM 611 C CA . ARG A 1 81 ? 68.777 17.261 -53.585 1.00 78.31 81 ARG A CA 1
ATOM 612 C C . ARG A 1 81 ? 68.039 15.939 -53.854 1.00 78.31 81 ARG A C 1
ATOM 614 O O . ARG A 1 81 ? 66.816 15.957 -53.944 1.00 78.31 81 ARG A O 1
ATOM 621 N N . SER A 1 82 ? 68.769 14.832 -53.996 1.00 80.94 82 SER A N 1
ATOM 622 C CA . SER A 1 82 ? 68.215 13.475 -54.068 1.00 80.94 82 SER A CA 1
ATOM 623 C C . SER A 1 82 ? 67.513 13.085 -52.774 1.00 80.94 82 SER A C 1
ATOM 625 O O . SER A 1 82 ? 66.375 12.649 -52.823 1.00 80.94 82 SER A O 1
ATOM 627 N N . ASP A 1 83 ? 68.137 13.336 -51.629 1.00 81.12 83 ASP A N 1
ATOM 628 C CA . ASP A 1 83 ? 67.667 12.887 -50.317 1.00 81.12 83 ASP A CA 1
ATOM 629 C C . ASP A 1 83 ? 66.392 13.642 -49.912 1.00 81.12 83 ASP A C 1
ATOM 631 O O . ASP A 1 83 ? 65.455 13.061 -49.373 1.00 81.12 83 ASP A O 1
ATOM 635 N N . PHE A 1 84 ? 66.297 14.931 -50.264 1.00 83.31 84 PHE A N 1
ATOM 636 C CA . PHE A 1 84 ? 65.049 15.692 -50.141 1.00 83.31 84 PHE A CA 1
ATOM 637 C C . PHE A 1 84 ? 63.953 15.177 -51.071 1.00 83.31 84 PHE A C 1
ATOM 639 O O . PHE A 1 84 ? 62.785 15.173 -50.691 1.00 83.31 84 PHE A O 1
ATOM 646 N N . LYS A 1 85 ? 64.313 14.755 -52.287 1.00 86.25 85 LYS A N 1
ATOM 647 C CA . LYS A 1 85 ? 63.352 14.180 -53.228 1.00 86.25 85 LYS A CA 1
ATOM 648 C C . LYS A 1 85 ? 62.834 12.839 -52.714 1.00 86.25 85 LYS A C 1
ATOM 650 O O . LYS A 1 85 ? 61.630 12.647 -52.681 1.00 86.25 85 LYS A O 1
ATOM 655 N N . GLU A 1 86 ? 63.713 11.977 -52.216 1.00 86.62 86 GLU A N 1
ATOM 656 C CA . GLU A 1 86 ? 63.341 10.708 -51.591 1.00 86.62 86 GLU A CA 1
ATOM 657 C C . GLU A 1 86 ? 62.505 10.917 -50.326 1.00 86.62 86 GLU A C 1
ATOM 659 O O . GLU A 1 86 ? 61.523 10.215 -50.117 1.00 86.62 86 GLU A O 1
ATOM 664 N N . MET A 1 87 ? 62.829 11.914 -49.498 1.00 85.44 87 MET A N 1
ATOM 665 C CA . MET A 1 87 ? 62.021 12.271 -48.331 1.00 85.44 87 MET A CA 1
ATOM 666 C C . MET A 1 87 ? 60.623 12.755 -48.732 1.00 85.44 87 MET A C 1
ATOM 668 O O . MET A 1 87 ? 59.648 12.360 -48.098 1.00 85.44 87 MET A O 1
ATOM 672 N N . LEU A 1 88 ? 60.509 13.571 -49.785 1.00 89.31 88 LEU A N 1
ATOM 673 C CA . LEU A 1 88 ? 59.222 14.025 -50.316 1.00 89.31 88 LEU A CA 1
ATOM 674 C C . LEU A 1 88 ? 58.426 12.882 -50.946 1.00 89.31 88 LEU A C 1
ATOM 676 O O . LEU A 1 88 ? 57.232 12.783 -50.687 1.00 89.31 88 LEU A O 1
ATOM 680 N N . ASP A 1 89 ? 59.075 12.000 -51.703 1.00 88.50 89 ASP A N 1
ATOM 681 C CA . ASP A 1 89 ? 58.442 10.824 -52.304 1.00 88.50 89 ASP A CA 1
ATOM 682 C C . ASP A 1 89 ? 57.969 9.851 -51.208 1.00 88.50 89 ASP A C 1
ATOM 684 O O . ASP A 1 89 ? 56.849 9.342 -51.263 1.00 88.50 89 ASP A O 1
ATOM 688 N N . ASN A 1 90 ? 58.766 9.668 -50.149 1.00 89.25 90 ASN A N 1
ATOM 689 C CA . ASN A 1 90 ? 58.397 8.881 -48.974 1.00 89.25 90 ASN A CA 1
ATOM 690 C C . ASN A 1 90 ? 57.237 9.519 -48.202 1.00 89.25 90 ASN A C 1
ATOM 692 O O . ASN A 1 90 ? 56.298 8.815 -47.847 1.00 89.25 90 ASN A O 1
ATOM 696 N N . MET A 1 91 ? 57.260 10.836 -47.973 1.00 89.25 91 MET A N 1
ATOM 697 C CA . MET A 1 91 ? 56.151 11.565 -47.343 1.00 89.25 91 MET A CA 1
ATOM 698 C C . MET A 1 91 ? 54.877 11.498 -48.185 1.00 89.25 91 MET A C 1
ATOM 700 O O . MET A 1 91 ? 53.784 11.310 -47.662 1.00 89.25 91 MET A O 1
ATOM 704 N N . GLN A 1 92 ? 54.998 11.621 -49.503 1.00 92.25 92 GLN A N 1
ATOM 705 C CA . GLN A 1 92 ? 53.874 11.494 -50.419 1.00 92.25 92 GLN A CA 1
ATOM 706 C C . GLN A 1 92 ? 53.306 10.069 -50.398 1.00 92.25 92 GLN A C 1
ATOM 708 O O . GLN A 1 92 ? 52.086 9.897 -50.409 1.00 92.25 92 GLN A O 1
ATOM 713 N N . ALA A 1 93 ? 54.165 9.052 -50.311 1.00 90.06 93 ALA A N 1
ATOM 714 C CA . ALA A 1 93 ? 53.753 7.660 -50.186 1.00 90.06 93 ALA A CA 1
ATOM 715 C C . ALA A 1 93 ? 53.088 7.361 -48.832 1.00 90.06 93 ALA A C 1
ATOM 717 O O . ALA A 1 93 ? 52.076 6.657 -48.801 1.00 90.06 93 ALA A O 1
ATOM 718 N N . THR A 1 94 ? 53.606 7.901 -47.722 1.00 91.69 94 THR A N 1
ATOM 719 C CA . THR A 1 94 ? 52.989 7.731 -46.398 1.00 91.69 94 THR A CA 1
ATOM 720 C C . THR A 1 94 ? 51.648 8.444 -46.327 1.00 91.69 94 THR A C 1
ATOM 722 O O . THR A 1 94 ? 50.662 7.805 -45.982 1.00 91.69 94 THR A O 1
ATOM 725 N N . PHE A 1 95 ? 51.556 9.708 -46.752 1.00 92.69 95 PHE A N 1
ATOM 726 C CA . PHE A 1 95 ? 50.273 10.414 -46.812 1.00 92.69 95 PHE A CA 1
ATOM 727 C C . PHE A 1 95 ? 49.275 9.720 -47.741 1.00 92.69 95 PHE A C 1
ATOM 729 O O . PHE A 1 95 ? 48.098 9.631 -47.407 1.00 92.69 95 PHE A O 1
ATOM 736 N N . GLY A 1 96 ? 49.728 9.184 -48.877 1.00 92.69 96 GLY A N 1
ATOM 737 C CA . GLY A 1 96 ? 48.880 8.399 -49.772 1.00 92.69 96 GLY A CA 1
ATOM 738 C C . GLY A 1 96 ? 48.298 7.153 -49.098 1.00 92.69 96 GLY A C 1
ATOM 739 O O . GLY A 1 96 ? 47.120 6.856 -49.294 1.00 92.69 96 GLY A O 1
ATOM 740 N N . ARG A 1 97 ? 49.095 6.462 -48.273 1.00 93.00 97 ARG A N 1
ATOM 741 C CA . ARG A 1 97 ? 48.654 5.294 -47.498 1.00 93.00 97 ARG A CA 1
ATOM 742 C C . ARG A 1 97 ? 47.667 5.680 -46.398 1.00 93.00 97 ARG A C 1
ATOM 744 O O . ARG A 1 97 ? 46.575 5.134 -46.369 1.00 93.00 97 ARG A O 1
ATOM 751 N N . GLU A 1 98 ? 47.994 6.681 -45.585 1.00 93.81 98 GLU A N 1
ATOM 752 C CA . GLU A 1 98 ? 47.114 7.168 -44.511 1.00 93.81 98 GLU A CA 1
ATOM 753 C C . GLU A 1 98 ? 45.762 7.661 -45.060 1.00 93.81 98 GLU A C 1
ATOM 755 O O . GLU A 1 98 ? 44.706 7.389 -44.495 1.00 93.81 98 GLU A O 1
ATOM 760 N N . ILE A 1 99 ? 45.756 8.344 -46.213 1.00 94.94 99 ILE A N 1
ATOM 761 C CA . ILE A 1 99 ? 44.514 8.763 -46.884 1.00 94.94 99 ILE A CA 1
ATOM 762 C C . ILE A 1 99 ? 43.709 7.552 -47.374 1.00 94.94 99 ILE A C 1
ATOM 764 O O . ILE A 1 99 ? 42.477 7.593 -47.349 1.00 94.94 99 ILE A O 1
ATOM 768 N N . ALA A 1 100 ? 44.371 6.494 -47.848 1.00 93.75 100 ALA A N 1
ATOM 769 C CA . ALA A 1 100 ? 43.699 5.268 -48.264 1.00 93.75 100 ALA A CA 1
ATOM 770 C C . ALA A 1 100 ? 43.069 4.538 -47.067 1.00 93.75 100 ALA A C 1
ATOM 772 O O . ALA A 1 100 ? 41.918 4.114 -47.168 1.00 93.75 100 ALA A O 1
ATOM 773 N N . ASP A 1 101 ? 43.770 4.484 -45.935 1.00 95.25 101 ASP A N 1
ATOM 774 C CA . ASP A 1 101 ? 43.283 3.866 -44.700 1.00 95.25 101 ASP A CA 1
ATOM 775 C C . ASP A 1 101 ? 42.080 4.640 -44.134 1.00 95.25 101 ASP A C 1
ATOM 777 O O . ASP A 1 101 ? 41.023 4.057 -43.901 1.00 95.25 101 ASP A O 1
ATOM 781 N N . VAL A 1 102 ? 42.155 5.977 -44.062 1.00 95.12 102 VAL A N 1
ATOM 782 C CA . VAL A 1 102 ? 41.014 6.820 -43.647 1.00 95.12 102 VAL A CA 1
ATOM 783 C C . VAL A 1 102 ? 39.812 6.651 -44.582 1.00 95.12 102 VAL A C 1
ATOM 785 O O . VAL A 1 102 ? 38.668 6.633 -44.129 1.00 95.12 102 VAL A O 1
ATOM 788 N N . ARG A 1 103 ? 40.029 6.509 -45.896 1.00 95.19 103 ARG A N 1
ATOM 789 C CA . ARG A 1 103 ? 38.940 6.238 -46.852 1.00 95.19 103 ARG A CA 1
ATOM 790 C C . ARG A 1 103 ? 38.305 4.868 -46.617 1.00 95.19 103 ARG A C 1
ATOM 792 O O . ARG A 1 103 ? 37.083 4.760 -46.721 1.00 95.19 103 ARG A O 1
ATOM 799 N N . ALA A 1 104 ? 39.107 3.852 -46.302 1.00 95.25 104 ALA A N 1
ATOM 800 C CA . ALA A 1 104 ? 38.612 2.524 -45.963 1.00 95.25 104 ALA A CA 1
ATOM 801 C C . ALA A 1 104 ? 37.769 2.570 -44.680 1.00 95.25 104 ALA A C 1
ATOM 803 O O . ALA A 1 104 ? 36.637 2.086 -44.688 1.00 95.25 104 ALA A O 1
ATOM 804 N N . ASP A 1 105 ? 38.247 3.250 -43.638 1.00 95.44 105 ASP A N 1
ATOM 805 C CA . ASP A 1 105 ? 37.513 3.430 -42.383 1.00 95.44 105 ASP A CA 1
ATOM 806 C C . ASP A 1 105 ? 36.201 4.198 -42.582 1.00 95.44 105 ASP A C 1
ATOM 808 O O . ASP A 1 105 ? 35.164 3.787 -42.066 1.00 95.44 105 ASP A O 1
ATOM 812 N N . ILE A 1 106 ? 36.203 5.271 -43.383 1.00 96.25 106 ILE A N 1
ATOM 813 C CA . ILE A 1 106 ? 34.976 6.011 -43.722 1.00 96.25 106 ILE A CA 1
ATOM 814 C C . ILE A 1 106 ? 33.981 5.099 -44.441 1.00 96.25 106 ILE A C 1
ATOM 816 O O . ILE A 1 106 ? 32.803 5.109 -44.099 1.00 96.25 106 ILE A O 1
ATOM 820 N N . SER A 1 107 ? 34.435 4.285 -45.398 1.00 95.25 107 SER A N 1
ATOM 821 C CA . SER A 1 107 ? 33.552 3.338 -46.088 1.00 95.25 107 SER A CA 1
ATOM 822 C C . SER A 1 107 ? 33.008 2.259 -45.146 1.00 95.25 107 SER A C 1
ATOM 824 O O . SER A 1 107 ? 31.837 1.894 -45.226 1.00 95.25 107 SER A O 1
ATOM 826 N N . ALA A 1 108 ? 33.820 1.793 -44.194 1.00 95.94 108 ALA A N 1
ATOM 827 C CA . ALA A 1 108 ? 33.384 0.847 -43.180 1.00 95.94 108 ALA A CA 1
ATOM 828 C C . ALA A 1 108 ? 32.328 1.478 -42.261 1.00 95.94 108 ALA A C 1
ATOM 830 O O . ALA A 1 108 ? 31.282 0.870 -42.035 1.00 95.94 108 ALA A O 1
ATOM 831 N N . ILE A 1 109 ? 32.550 2.713 -41.800 1.00 94.88 109 ILE A N 1
ATOM 832 C CA . ILE A 1 109 ? 31.578 3.477 -41.009 1.00 94.88 109 ILE A CA 1
ATOM 833 C C . ILE A 1 109 ? 30.289 3.684 -41.802 1.00 94.88 109 ILE A C 1
ATOM 835 O O . ILE A 1 109 ? 29.222 3.461 -41.248 1.00 94.88 109 ILE A O 1
ATOM 839 N N . ASP A 1 110 ? 30.366 4.038 -43.083 1.00 95.88 110 ASP A N 1
ATOM 840 C CA . ASP A 1 110 ? 29.196 4.239 -43.945 1.00 95.88 110 ASP A CA 1
ATOM 841 C C . ASP A 1 110 ? 28.350 2.962 -44.063 1.00 95.88 110 ASP A C 1
ATOM 843 O O . ASP A 1 110 ? 27.135 2.985 -43.854 1.00 95.88 110 ASP A O 1
ATOM 847 N N . THR A 1 111 ? 28.992 1.805 -44.265 1.00 95.38 111 THR A N 1
ATOM 848 C CA . THR A 1 111 ? 28.277 0.518 -44.260 1.00 95.38 111 THR A CA 1
ATOM 849 C C . THR A 1 111 ? 27.669 0.195 -42.897 1.00 95.38 111 THR A C 1
ATOM 851 O O . THR A 1 111 ? 26.563 -0.339 -42.829 1.00 95.38 111 THR A O 1
ATOM 854 N N . TRP A 1 112 ? 28.357 0.534 -41.805 1.00 95.19 112 TRP A N 1
ATOM 855 C CA . TRP A 1 112 ? 27.857 0.343 -40.445 1.00 95.19 112 TRP A CA 1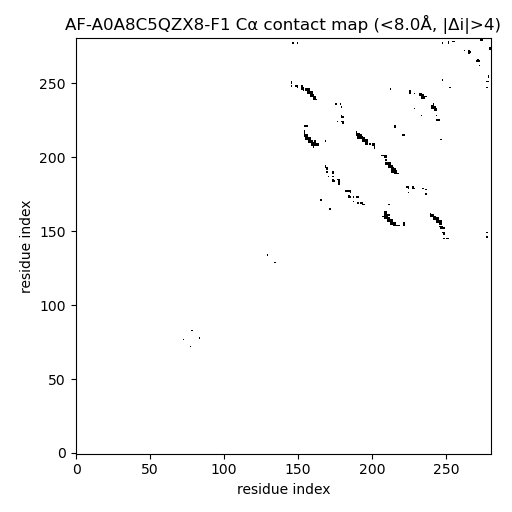
ATOM 856 C C . TRP A 1 112 ? 26.665 1.244 -40.139 1.00 95.19 112 TRP A C 1
ATOM 858 O O . TRP A 1 112 ? 25.680 0.773 -39.579 1.00 95.19 112 TRP A O 1
ATOM 868 N N . VAL A 1 113 ? 26.732 2.515 -40.531 1.00 95.56 113 VAL A N 1
ATOM 869 C CA . VAL A 1 113 ? 25.643 3.485 -40.394 1.00 95.56 113 VAL A CA 1
ATOM 870 C C . VAL A 1 113 ? 24.451 3.029 -41.221 1.00 95.56 113 VAL A C 1
ATOM 872 O O . VAL A 1 113 ? 23.369 2.908 -40.667 1.00 95.56 113 VAL A O 1
ATOM 875 N N . THR A 1 114 ? 24.656 2.629 -42.475 1.00 93.94 114 THR A N 1
ATOM 876 C CA . THR A 1 114 ? 23.589 2.082 -43.328 1.00 93.94 114 THR A CA 1
ATOM 877 C C . THR A 1 114 ? 22.939 0.841 -42.702 1.00 93.94 114 THR A C 1
ATOM 879 O O . THR A 1 114 ? 21.719 0.696 -42.707 1.00 93.94 114 THR A O 1
ATOM 882 N N . GLN A 1 115 ? 23.729 -0.064 -42.112 1.00 93.12 115 GLN A N 1
ATOM 883 C CA . GLN A 1 115 ? 23.202 -1.239 -41.406 1.00 93.12 115 GLN A CA 1
ATOM 884 C C . GLN A 1 115 ? 22.450 -0.868 -40.123 1.00 93.12 115 GLN A C 1
ATOM 886 O O . GLN A 1 115 ? 21.439 -1.495 -39.804 1.00 93.12 115 GLN A O 1
ATOM 891 N N . LEU A 1 116 ? 22.939 0.119 -39.369 1.00 88.06 116 LEU A N 1
ATOM 892 C CA . LEU A 1 116 ? 22.271 0.627 -38.173 1.00 88.06 116 LEU A CA 1
ATOM 893 C C . LEU A 1 116 ? 20.967 1.335 -38.530 1.00 88.06 116 LEU A C 1
ATOM 895 O O . LEU A 1 116 ? 19.977 1.115 -37.846 1.00 88.06 116 LEU A O 1
ATOM 899 N N . GLU A 1 117 ? 20.943 2.117 -39.603 1.00 88.25 117 GLU A N 1
ATOM 900 C CA . GLU A 1 117 ? 19.751 2.782 -40.123 1.00 88.25 117 GLU A CA 1
ATOM 901 C C . GLU A 1 117 ? 18.735 1.776 -40.658 1.00 88.25 117 GLU A C 1
ATOM 903 O O . GLU A 1 117 ? 17.554 1.914 -40.364 1.00 88.25 117 GLU A O 1
ATOM 908 N N . ALA A 1 118 ? 19.168 0.715 -41.348 1.00 86.38 118 ALA A N 1
ATOM 909 C CA . ALA A 1 118 ? 18.284 -0.373 -41.764 1.00 86.38 118 ALA A CA 1
ATOM 910 C C . ALA A 1 118 ? 17.683 -1.106 -40.554 1.00 86.38 118 ALA A C 1
ATOM 912 O O . ALA A 1 118 ? 16.472 -1.290 -40.476 1.00 86.38 118 ALA A O 1
ATOM 913 N N . ARG A 1 119 ? 18.505 -1.453 -39.552 1.00 83.19 119 ARG A N 1
ATOM 914 C CA . ARG A 1 119 ? 18.024 -2.078 -38.306 1.00 83.19 119 ARG A CA 1
ATOM 915 C C . ARG A 1 119 ? 17.110 -1.152 -37.508 1.00 83.19 119 ARG A C 1
ATOM 917 O O . ARG A 1 119 ? 16.132 -1.619 -36.936 1.00 83.19 119 ARG A O 1
ATOM 924 N N . ALA A 1 120 ? 17.424 0.137 -37.446 1.00 78.94 120 ALA A N 1
ATOM 925 C CA . ALA A 1 120 ? 16.606 1.134 -36.770 1.00 78.94 120 ALA A CA 1
ATOM 926 C C . ALA A 1 120 ? 15.297 1.383 -37.527 1.00 78.94 120 ALA A C 1
ATOM 928 O O . ALA A 1 120 ? 14.263 1.519 -36.889 1.00 78.94 120 ALA A O 1
ATOM 929 N N . GLY A 1 121 ? 15.323 1.380 -38.861 1.00 72.75 121 GLY A N 1
ATOM 930 C CA . GLY A 1 121 ? 14.152 1.472 -39.729 1.00 72.75 121 GLY A CA 1
ATOM 931 C C . GLY A 1 121 ? 13.230 0.261 -39.602 1.00 72.75 121 GLY A C 1
ATOM 932 O O . GLY A 1 121 ? 12.021 0.438 -39.510 1.00 72.75 121 GLY A O 1
ATOM 933 N N . ASP A 1 122 ? 13.788 -0.945 -39.481 1.00 70.19 122 ASP A N 1
ATOM 934 C CA . ASP A 1 122 ? 13.029 -2.173 -39.207 1.00 70.19 122 ASP A CA 1
ATOM 935 C C . ASP A 1 122 ? 12.461 -2.207 -37.774 1.00 70.19 122 ASP A C 1
ATOM 937 O O . ASP A 1 122 ? 11.396 -2.776 -37.532 1.00 70.19 122 ASP A O 1
ATOM 941 N N . GLN A 1 123 ? 13.142 -1.582 -36.805 1.00 63.03 123 GLN A N 1
ATOM 942 C CA . GLN A 1 123 ? 12.671 -1.456 -35.417 1.00 63.03 123 GLN A CA 1
ATOM 943 C C . GLN A 1 123 ? 11.713 -0.269 -35.199 1.00 63.03 123 GLN A C 1
ATOM 945 O O . GLN A 1 123 ? 10.935 -0.274 -34.240 1.00 63.03 123 GLN A O 1
ATOM 950 N N . ALA A 1 124 ? 11.733 0.738 -36.076 1.00 56.94 124 ALA A N 1
ATOM 951 C CA . ALA A 1 124 ? 10.947 1.964 -35.961 1.00 56.94 124 ALA A CA 1
ATOM 952 C C . ALA A 1 124 ? 9.421 1.751 -35.987 1.00 56.94 124 ALA A C 1
ATOM 954 O O . ALA A 1 124 ? 8.759 2.360 -35.145 1.00 56.94 124 ALA A O 1
ATOM 955 N N . PRO A 1 125 ? 8.828 0.882 -36.836 1.00 55.72 125 PRO A N 1
ATOM 956 C CA . PRO A 1 125 ? 7.385 0.647 -36.794 1.00 55.72 125 PRO A CA 1
ATOM 957 C C . PRO A 1 125 ? 6.937 -0.230 -35.610 1.00 55.72 125 PRO A C 1
ATOM 959 O O . PRO A 1 125 ? 5.743 -0.447 -35.448 1.00 55.72 125 PRO A O 1
ATOM 962 N N . GLY A 1 126 ? 7.858 -0.759 -34.788 1.00 53.34 126 GLY A N 1
ATOM 963 C CA . GLY A 1 126 ? 7.528 -1.651 -33.665 1.00 53.34 126 GLY A CA 1
ATOM 964 C C . GLY A 1 126 ? 7.847 -1.111 -32.267 1.00 53.34 126 GLY A C 1
ATOM 965 O O . GLY A 1 126 ? 7.293 -1.609 -31.290 1.00 53.34 126 GLY A O 1
ATOM 966 N N . ALA A 1 127 ? 8.742 -0.124 -32.143 1.00 55.28 127 ALA A N 1
ATOM 967 C CA . ALA A 1 127 ? 9.211 0.370 -30.842 1.00 55.28 127 ALA A CA 1
ATOM 968 C C . ALA A 1 127 ? 8.598 1.716 -30.413 1.00 55.28 127 ALA A C 1
ATOM 970 O O . ALA A 1 127 ? 8.538 1.996 -29.215 1.00 55.28 127 ALA A O 1
ATOM 971 N N . HIS A 1 128 ? 8.154 2.552 -31.360 1.00 53.41 128 HIS A N 1
ATOM 972 C CA . HIS A 1 128 ? 7.550 3.859 -31.060 1.00 53.41 128 HIS A CA 1
ATOM 973 C C . HIS A 1 128 ? 6.028 3.818 -30.927 1.00 53.41 128 HIS A C 1
ATOM 975 O O . HIS A 1 128 ? 5.468 4.592 -30.149 1.00 53.41 128 HIS A O 1
ATOM 981 N N . ASP A 1 129 ? 5.385 2.861 -31.586 1.00 54.34 129 ASP A N 1
ATOM 982 C CA . ASP A 1 129 ? 4.020 2.469 -31.281 1.00 54.34 129 ASP A CA 1
ATOM 983 C C . ASP A 1 129 ? 4.096 1.446 -30.152 1.00 54.34 129 ASP A C 1
ATOM 985 O O . ASP A 1 129 ? 4.082 0.237 -30.375 1.00 54.34 129 ASP A O 1
ATOM 989 N N . ALA A 1 130 ? 4.240 1.927 -28.915 1.00 58.84 130 ALA A N 1
ATOM 990 C CA . ALA A 1 130 ? 3.855 1.132 -27.760 1.00 58.84 130 ALA A CA 1
ATOM 991 C C . ALA A 1 130 ? 2.409 0.701 -28.014 1.00 58.84 130 ALA A C 1
ATOM 993 O O . ALA A 1 130 ? 1.491 1.509 -27.873 1.00 58.84 130 ALA A O 1
ATOM 994 N N . ASP A 1 131 ? 2.251 -0.528 -28.512 1.00 69.69 131 ASP A N 1
ATOM 995 C CA . ASP A 1 131 ? 0.994 -1.066 -29.005 1.00 69.69 131 ASP A CA 1
ATOM 996 C C . ASP A 1 131 ? -0.095 -0.700 -27.983 1.00 69.69 131 ASP A C 1
ATOM 998 O O . ASP A 1 131 ? 0.040 -1.060 -26.807 1.00 69.69 131 ASP A O 1
ATOM 1002 N N . PRO A 1 132 ? -1.129 0.081 -28.350 1.00 78.12 132 PRO A N 1
ATOM 1003 C CA . PRO A 1 132 ? -2.161 0.497 -27.403 1.00 78.12 132 PRO A CA 1
ATOM 1004 C C . PRO A 1 132 ? -2.800 -0.716 -26.715 1.00 78.12 132 PRO A C 1
ATOM 1006 O O . PRO A 1 132 ? -3.283 -0.612 -25.586 1.00 78.12 132 PRO A O 1
ATOM 1009 N N . LEU A 1 133 ? -2.738 -1.894 -27.348 1.00 82.62 133 LEU A N 1
ATOM 1010 C CA . LEU A 1 133 ? -3.106 -3.165 -26.744 1.00 82.62 133 LEU A CA 1
ATOM 1011 C C . LEU A 1 133 ? -2.178 -3.578 -25.590 1.00 82.62 133 LEU A C 1
ATOM 1013 O O . LEU A 1 133 ? -2.665 -4.119 -24.599 1.00 82.62 133 LEU A O 1
ATOM 1017 N N . MET A 1 134 ? -0.869 -3.342 -25.685 1.00 85.06 134 MET A N 1
ATOM 1018 C CA . MET A 1 134 ? 0.104 -3.634 -24.627 1.00 85.06 134 MET A CA 1
ATOM 1019 C C . MET A 1 134 ? -0.060 -2.700 -23.431 1.00 85.06 134 MET A C 1
ATOM 1021 O O . MET A 1 134 ? -0.099 -3.189 -22.304 1.00 85.06 134 MET A O 1
ATOM 1025 N N . GLU A 1 135 ? -0.244 -1.397 -23.648 1.00 87.31 135 GLU A N 1
ATOM 1026 C CA . GLU A 1 135 ? -0.526 -0.448 -22.557 1.00 87.31 135 GLU A CA 1
ATOM 1027 C C . GLU A 1 135 ? -1.885 -0.754 -21.895 1.00 87.31 135 GLU A C 1
ATOM 1029 O O . GLU A 1 135 ? -2.020 -0.790 -20.667 1.00 87.31 135 GLU A O 1
ATOM 1034 N N . CYS A 1 136 ? -2.901 -1.086 -22.700 1.00 88.94 136 CYS A N 1
ATOM 1035 C CA . CYS A 1 136 ? -4.193 -1.548 -22.195 1.00 88.94 136 CYS A CA 1
ATOM 1036 C C . CYS A 1 136 ? -4.054 -2.844 -21.379 1.00 88.94 136 CYS A C 1
ATOM 1038 O O . CYS A 1 136 ? -4.605 -2.959 -20.284 1.00 88.94 136 CYS A O 1
ATOM 1040 N N . ARG A 1 137 ? -3.262 -3.810 -21.854 1.00 90.69 137 ARG A N 1
ATOM 1041 C CA . ARG A 1 137 ? -3.006 -5.061 -21.131 1.00 90.69 137 ARG A CA 1
ATOM 1042 C C . ARG A 1 137 ? -2.233 -4.813 -19.838 1.00 90.69 137 ARG A C 1
ATOM 1044 O O . ARG A 1 137 ? -2.563 -5.411 -18.819 1.00 90.69 137 ARG A O 1
ATOM 1051 N N . TYR A 1 138 ? -1.238 -3.932 -19.857 1.00 91.62 138 TYR A N 1
ATOM 1052 C CA . TYR A 1 138 ? -0.440 -3.582 -18.685 1.00 91.62 138 TYR A CA 1
ATOM 1053 C C . TYR A 1 138 ? -1.297 -2.920 -17.602 1.00 91.62 138 TYR A C 1
ATOM 1055 O O . TYR A 1 138 ? -1.261 -3.329 -16.440 1.00 91.62 138 TYR A O 1
ATOM 1063 N N . SER A 1 139 ? -2.127 -1.951 -17.988 1.00 91.00 139 SER A N 1
ATOM 1064 C CA . SER A 1 139 ? -3.055 -1.281 -17.073 1.00 91.00 139 SER A CA 1
ATOM 1065 C C . SER A 1 139 ? -4.133 -2.224 -16.520 1.00 91.00 139 SER A C 1
ATOM 1067 O O . SER A 1 139 ? -4.409 -2.192 -15.318 1.00 91.00 139 SER A O 1
ATOM 1069 N N . ASP A 1 140 ? -4.695 -3.119 -17.339 1.00 93.19 140 ASP A N 1
ATOM 1070 C CA . ASP A 1 140 ? -5.636 -4.154 -16.886 1.00 93.19 140 ASP A CA 1
ATOM 1071 C C . ASP A 1 140 ? -4.969 -5.145 -15.918 1.00 93.19 140 ASP A C 1
ATOM 1073 O O . ASP A 1 140 ? -5.520 -5.447 -14.856 1.00 93.19 140 ASP A O 1
ATOM 1077 N N . MET A 1 141 ? -3.746 -5.595 -16.215 1.00 94.31 141 MET A N 1
ATOM 1078 C CA . MET A 1 141 ? -2.977 -6.445 -15.304 1.00 94.31 141 MET A CA 1
ATOM 1079 C C . MET A 1 141 ? -2.714 -5.751 -13.967 1.00 94.31 141 MET A C 1
ATOM 1081 O O . MET A 1 141 ? -2.962 -6.350 -12.920 1.00 94.31 141 MET A O 1
ATOM 1085 N N . HIS A 1 142 ? -2.288 -4.487 -13.976 1.00 92.50 142 HIS A N 1
ATOM 1086 C CA . HIS A 1 142 ? -2.102 -3.705 -12.749 1.00 92.50 142 HIS A CA 1
ATOM 1087 C C . HIS A 1 142 ? -3.382 -3.581 -11.939 1.00 92.50 142 HIS A C 1
ATOM 1089 O O . HIS A 1 142 ? -3.374 -3.818 -10.732 1.00 92.50 142 HIS A O 1
ATOM 1095 N N . ARG A 1 143 ? -4.504 -3.278 -12.598 1.00 91.19 143 ARG A N 1
ATOM 1096 C CA . ARG A 1 143 ? -5.809 -3.191 -11.939 1.00 91.19 143 ARG A CA 1
ATOM 1097 C C . ARG A 1 143 ? -6.200 -4.516 -11.285 1.00 91.19 143 ARG A C 1
ATOM 1099 O O . ARG A 1 143 ? -6.697 -4.511 -10.160 1.00 91.19 143 ARG A O 1
ATOM 1106 N N . ARG A 1 144 ? -5.980 -5.647 -11.962 1.00 94.25 144 ARG A N 1
ATOM 1107 C CA . ARG A 1 144 ? -6.271 -6.984 -11.419 1.00 94.25 144 ARG A CA 1
ATOM 1108 C C . ARG A 1 144 ? -5.364 -7.335 -10.245 1.00 94.25 144 ARG A C 1
ATOM 1110 O O . ARG A 1 144 ? -5.853 -7.879 -9.259 1.00 94.25 144 ARG A O 1
ATOM 1117 N N . LEU A 1 145 ? -4.074 -7.010 -10.324 1.00 95.19 145 LEU A N 1
ATOM 1118 C CA . LEU A 1 145 ? -3.132 -7.217 -9.222 1.00 95.19 145 LEU A CA 1
ATOM 1119 C C . LEU A 1 145 ? -3.525 -6.394 -7.992 1.00 95.19 145 LEU A C 1
ATOM 1121 O O . LEU A 1 145 ? -3.566 -6.936 -6.889 1.00 95.19 145 LEU A O 1
ATOM 1125 N N . ASP A 1 146 ? -3.889 -5.126 -8.187 1.00 94.25 146 ASP A N 1
ATOM 1126 C CA . ASP A 1 146 ? -4.339 -4.245 -7.107 1.00 94.25 146 ASP A CA 1
ATOM 1127 C C . ASP A 1 146 ? -5.640 -4.750 -6.458 1.00 94.25 146 ASP A C 1
ATOM 1129 O O . ASP A 1 146 ? -5.792 -4.749 -5.235 1.00 94.25 146 ASP A O 1
ATOM 1133 N N . ASP A 1 147 ? -6.586 -5.233 -7.264 1.00 93.44 147 ASP A N 1
ATOM 1134 C CA . ASP A 1 147 ? -7.842 -5.817 -6.786 1.00 93.44 147 ASP A CA 1
ATOM 1135 C C . ASP A 1 147 ? -7.612 -7.124 -6.005 1.00 93.44 147 ASP A C 1
ATOM 1137 O O . ASP A 1 147 ? -8.167 -7.299 -4.917 1.00 93.44 147 ASP A O 1
ATOM 1141 N N . LEU A 1 148 ? -6.742 -8.017 -6.490 1.00 95.12 148 LEU A N 1
ATOM 1142 C CA . LEU A 1 148 ? -6.355 -9.240 -5.774 1.00 95.12 148 LEU A CA 1
ATOM 1143 C C . LEU A 1 148 ? -5.655 -8.927 -4.445 1.00 95.12 148 LEU A C 1
ATOM 1145 O O . LEU A 1 148 ? -5.991 -9.504 -3.405 1.00 95.12 148 LEU A O 1
ATOM 1149 N N . GLU A 1 149 ? -4.719 -7.980 -4.451 1.00 95.31 149 GLU A N 1
ATOM 1150 C CA . GLU A 1 149 ? -4.025 -7.542 -3.244 1.00 95.31 149 GLU A CA 1
ATOM 1151 C C . GLU A 1 149 ? -5.008 -6.954 -2.220 1.00 95.31 149 GLU A C 1
ATOM 1153 O O . GLU A 1 149 ? -4.988 -7.318 -1.045 1.00 95.31 149 GLU A O 1
ATOM 1158 N N . ASN A 1 150 ? -5.939 -6.102 -2.642 1.00 95.00 150 ASN A N 1
ATOM 1159 C CA . ASN A 1 150 ? -6.939 -5.562 -1.726 1.00 95.00 150 ASN A CA 1
ATOM 1160 C C . ASN A 1 150 ? -7.910 -6.639 -1.218 1.00 95.00 150 ASN A C 1
ATOM 1162 O O . ASN A 1 150 ? -8.241 -6.643 -0.030 1.00 95.00 150 ASN A O 1
ATOM 1166 N N . ARG A 1 151 ? -8.348 -7.582 -2.063 1.00 92.94 151 ARG A N 1
ATOM 1167 C CA . ARG A 1 151 ? -9.223 -8.693 -1.644 1.00 92.94 151 ARG A CA 1
ATOM 1168 C C . ARG A 1 151 ? -8.582 -9.542 -0.554 1.00 92.94 151 ARG A C 1
ATOM 1170 O O . ARG A 1 151 ? -9.240 -9.830 0.443 1.00 92.94 151 ARG A O 1
ATOM 1177 N N . THR A 1 152 ? -7.301 -9.874 -0.702 1.00 93.25 152 THR A N 1
ATOM 1178 C CA . THR A 1 152 ? -6.553 -10.634 0.314 1.00 93.25 152 THR A CA 1
ATOM 1179 C C . THR A 1 152 ? -6.362 -9.850 1.617 1.00 93.25 152 THR A C 1
ATOM 1181 O O . THR A 1 152 ? -6.407 -10.435 2.697 1.00 93.25 152 THR A O 1
ATOM 1184 N N . ARG A 1 153 ? -6.236 -8.518 1.543 1.00 93.94 153 ARG A N 1
ATOM 1185 C CA . ARG A 1 153 ? -6.104 -7.619 2.707 1.00 93.94 153 ARG A CA 1
ATOM 1186 C C . ARG A 1 153 ? -7.436 -7.186 3.334 1.00 93.94 153 ARG A C 1
ATOM 1188 O O . ARG A 1 153 ? -7.441 -6.537 4.375 1.00 93.94 153 ARG A O 1
ATOM 1195 N N . ARG A 1 154 ? -8.591 -7.526 2.751 1.00 92.94 154 ARG A N 1
ATOM 1196 C CA . ARG A 1 154 ? -9.916 -7.012 3.168 1.00 92.94 154 ARG A CA 1
ATOM 1197 C C . ARG A 1 154 ? -10.259 -7.291 4.638 1.00 92.94 154 ARG A C 1
ATOM 1199 O O . ARG A 1 154 ? -10.908 -6.466 5.292 1.00 92.94 154 ARG A O 1
ATOM 1206 N N . HIS A 1 155 ? -9.819 -8.443 5.129 1.00 94.62 155 HIS A N 1
ATOM 1207 C CA . HIS A 1 155 ? -10.000 -8.916 6.503 1.00 94.62 155 HIS A CA 1
ATOM 1208 C C . HIS A 1 155 ? -8.944 -8.388 7.480 1.00 94.62 155 HIS A C 1
ATOM 1210 O O . HIS A 1 155 ? -9.029 -8.638 8.682 1.00 94.62 155 HIS A O 1
ATOM 1216 N N . ASN A 1 156 ? -7.953 -7.652 6.980 1.00 95.62 156 ASN A N 1
ATOM 1217 C CA . ASN A 1 156 ? -6.877 -7.136 7.799 1.00 95.62 156 ASN A CA 1
ATOM 1218 C C . ASN A 1 156 ? -7.242 -5.763 8.376 1.00 95.62 156 ASN A C 1
ATOM 1220 O O . ASN A 1 156 ? -7.825 -4.902 7.702 1.00 95.62 156 ASN A O 1
ATOM 1224 N N . ILE A 1 157 ? -6.836 -5.544 9.622 1.00 95.50 157 ILE A N 1
ATOM 1225 C CA . ILE A 1 157 ? -6.814 -4.237 10.274 1.00 95.50 157 ILE A CA 1
ATOM 1226 C C . ILE A 1 157 ? -5.355 -3.887 10.554 1.00 95.50 157 ILE A C 1
ATOM 1228 O O . ILE A 1 157 ? -4.561 -4.720 10.993 1.00 95.50 157 ILE A O 1
ATOM 1232 N N . ARG A 1 158 ? -4.999 -2.631 10.292 1.00 95.56 158 ARG A N 1
ATOM 1233 C CA . ARG A 1 158 ? -3.688 -2.075 10.601 1.00 95.56 158 ARG A CA 1
ATOM 1234 C C . ARG A 1 158 ? -3.801 -1.185 11.831 1.00 95.56 158 ARG A C 1
ATOM 1236 O O . ARG A 1 158 ? -4.588 -0.244 11.847 1.00 95.56 158 ARG A O 1
ATOM 1243 N N . VAL A 1 159 ? -3.011 -1.492 12.849 1.00 95.50 159 VAL A N 1
ATOM 1244 C CA . VAL A 1 159 ? -3.057 -0.874 14.173 1.00 95.50 159 VAL A CA 1
ATOM 1245 C C . VAL A 1 159 ? -1.756 -0.115 14.408 1.00 95.50 159 VAL A C 1
ATOM 1247 O O . VAL A 1 159 ? -0.692 -0.721 14.512 1.00 95.50 159 VAL A O 1
ATOM 1250 N N . GLY A 1 160 ? -1.831 1.211 14.442 1.00 94.19 160 GLY A N 1
ATOM 1251 C CA . GLY A 1 160 ? -0.696 2.097 14.695 1.00 94.19 160 GLY A CA 1
ATOM 1252 C C . GLY A 1 160 ? -0.640 2.569 16.146 1.00 94.19 160 GLY A C 1
ATOM 1253 O O . GLY A 1 160 ? -1.653 2.566 16.845 1.00 94.19 160 GLY A O 1
ATOM 1254 N N . GLY A 1 161 ? 0.542 3.011 16.581 1.00 91.00 161 GLY A N 1
ATOM 1255 C CA . GLY A 1 161 ? 0.727 3.656 17.888 1.00 91.00 161 GLY A CA 1
ATOM 1256 C C . GLY A 1 161 ? 0.947 2.712 19.072 1.00 91.00 161 GLY A C 1
ATOM 1257 O O . GLY A 1 161 ? 0.817 3.158 20.200 1.00 91.00 161 GLY A O 1
ATOM 1258 N N . VAL A 1 162 ? 1.284 1.442 18.821 1.00 91.75 162 VAL A N 1
ATOM 1259 C CA . VAL A 1 162 ? 1.623 0.458 19.865 1.00 91.75 162 VAL A CA 1
ATOM 1260 C C . VAL A 1 162 ? 3.139 0.341 19.998 1.00 91.75 162 VAL A C 1
ATOM 1262 O O . VAL A 1 162 ? 3.801 -0.094 19.045 1.00 91.75 162 VAL A O 1
ATOM 1265 N N . HIS A 1 163 ? 3.689 0.686 21.166 1.00 89.00 163 HIS A N 1
ATOM 1266 C CA . HIS A 1 163 ? 5.126 0.610 21.453 1.00 89.00 163 HIS A CA 1
ATOM 1267 C C . HIS A 1 163 ? 5.732 -0.770 21.136 1.00 89.00 163 HIS A C 1
ATOM 1269 O O . HIS A 1 163 ? 5.055 -1.801 21.138 1.00 89.00 163 HIS A O 1
ATOM 1275 N N . GLU A 1 164 ? 7.035 -0.812 20.840 1.00 88.44 164 GLU A N 1
ATOM 1276 C CA . GLU A 1 164 ? 7.703 -2.043 20.385 1.00 88.44 164 GLU A CA 1
ATOM 1277 C C . GLU A 1 164 ? 7.904 -3.108 21.477 1.00 88.44 164 GLU A C 1
ATOM 1279 O O . GLU A 1 164 ? 8.167 -4.260 21.137 1.00 88.44 164 GLU A O 1
ATOM 1284 N N . GLY A 1 165 ? 7.766 -2.740 22.755 1.00 83.81 165 GLY A N 1
ATOM 1285 C CA . GLY A 1 165 ? 7.909 -3.636 23.910 1.00 83.81 165 GLY A CA 1
ATOM 1286 C C . GLY A 1 165 ? 6.792 -4.674 24.052 1.00 83.81 165 GLY A C 1
ATOM 1287 O O . GLY A 1 165 ? 7.019 -5.720 24.652 1.00 83.81 165 GLY A O 1
ATOM 1288 N N . VAL A 1 166 ? 5.624 -4.447 23.437 1.00 84.88 166 VAL A N 1
ATOM 1289 C CA . VAL A 1 166 ? 4.536 -5.437 23.419 1.00 84.88 166 VAL A CA 1
ATOM 1290 C C . VAL A 1 166 ? 4.928 -6.630 22.546 1.00 84.88 166 VAL A C 1
ATOM 1292 O O . VAL A 1 166 ? 4.958 -6.524 21.310 1.00 84.88 166 VAL A O 1
ATOM 1295 N N . THR A 1 167 ? 5.211 -7.760 23.193 1.00 82.88 167 THR A N 1
ATOM 1296 C CA . THR A 1 167 ? 5.477 -9.065 22.568 1.00 82.88 167 THR A CA 1
ATOM 1297 C C . THR A 1 167 ? 4.175 -9.811 22.264 1.00 82.88 167 THR A C 1
ATOM 1299 O O . THR A 1 167 ? 3.990 -10.302 21.148 1.00 82.88 167 THR A O 1
ATOM 1302 N N . GLU A 1 168 ? 3.230 -9.815 23.206 1.00 88.50 168 GLU A N 1
ATOM 1303 C CA . GLU A 1 168 ? 1.912 -10.458 23.099 1.00 88.50 168 GLU A CA 1
ATOM 1304 C C . GLU A 1 168 ? 0.916 -9.590 22.318 1.00 88.50 168 GLU A C 1
ATOM 1306 O O . GLU A 1 168 ? -0.072 -9.063 22.827 1.00 88.50 168 GLU A O 1
ATOM 1311 N N . THR A 1 169 ? 1.195 -9.409 21.025 1.00 90.75 169 THR A N 1
ATOM 1312 C CA . THR A 1 169 ? 0.365 -8.561 20.154 1.00 90.75 169 THR A CA 1
ATOM 1313 C C . THR A 1 169 ? -1.074 -9.061 20.019 1.00 90.75 169 THR A C 1
ATOM 1315 O O . THR A 1 169 ? -1.975 -8.242 19.876 1.00 90.75 169 THR A O 1
ATOM 1318 N N . LYS A 1 170 ? -1.322 -10.377 20.078 1.00 91.31 170 LYS A N 1
ATOM 1319 C CA . LYS A 1 170 ? -2.680 -10.936 19.981 1.00 91.31 170 LYS A CA 1
ATOM 1320 C C . LYS A 1 170 ? -3.532 -10.567 21.193 1.00 91.31 170 LYS A C 1
ATOM 1322 O O . LYS A 1 170 ? -4.609 -10.006 21.009 1.00 91.31 170 LYS A O 1
ATOM 1327 N N . ASP A 1 171 ? -3.037 -10.820 22.399 1.00 91.00 171 ASP A N 1
ATOM 1328 C CA . ASP A 1 171 ? -3.779 -10.584 23.642 1.00 91.00 171 ASP A CA 1
ATOM 1329 C C . ASP A 1 171 ? -4.034 -9.094 23.872 1.00 91.00 171 ASP A C 1
ATOM 1331 O O . ASP A 1 171 ? -5.156 -8.687 24.189 1.00 91.00 171 ASP A O 1
ATOM 1335 N N . PHE A 1 172 ? -3.035 -8.258 23.571 1.00 92.31 172 PHE A N 1
ATOM 1336 C CA . PHE A 1 172 ? -3.197 -6.807 23.565 1.00 92.31 172 PHE A CA 1
ATOM 1337 C C . PHE A 1 172 ? -4.310 -6.355 22.609 1.00 92.31 172 PHE A C 1
ATOM 1339 O O . PHE A 1 172 ? -5.158 -5.544 22.979 1.00 92.31 172 PHE A O 1
ATOM 1346 N N . LEU A 1 173 ? -4.335 -6.882 21.379 1.00 93.44 173 LEU A N 1
ATOM 1347 C CA . LEU A 1 173 ? -5.351 -6.517 20.392 1.00 93.44 173 LEU A CA 1
ATOM 1348 C C . LEU A 1 173 ? -6.747 -7.012 20.770 1.00 93.44 173 LEU A C 1
ATOM 1350 O O .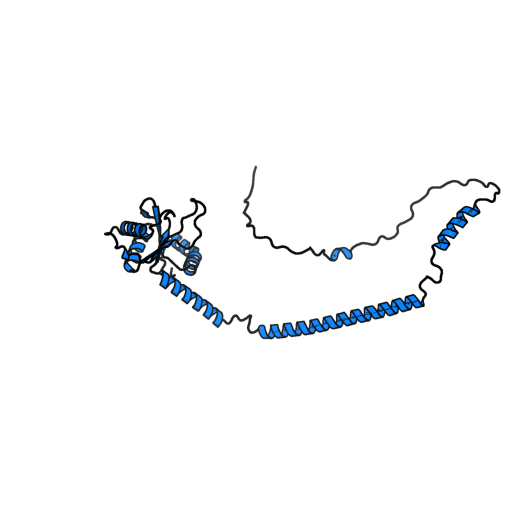 LEU A 1 173 ? -7.710 -6.280 20.557 1.00 93.44 173 LEU A O 1
ATOM 1354 N N . LEU A 1 174 ? -6.870 -8.208 21.350 1.00 92.88 174 LEU A N 1
ATOM 1355 C CA . LEU A 1 174 ? -8.147 -8.712 21.862 1.00 92.88 174 LEU A CA 1
ATOM 1356 C C . LEU A 1 174 ? -8.703 -7.774 22.936 1.00 92.88 174 LEU A C 1
ATOM 1358 O O . LEU A 1 174 ? -9.849 -7.334 22.826 1.00 92.88 174 LEU A O 1
ATOM 1362 N N . GLY A 1 175 ? -7.877 -7.395 23.916 1.00 91.88 175 GLY A N 1
ATOM 1363 C CA . GLY A 1 175 ? -8.258 -6.430 24.948 1.00 91.88 175 GLY A CA 1
ATOM 1364 C C . GLY A 1 175 ? -8.634 -5.063 24.368 1.00 91.88 175 GLY A C 1
ATOM 1365 O O . GLY A 1 175 ? -9.666 -4.493 24.730 1.00 91.88 175 GLY A O 1
ATOM 1366 N N . ALA A 1 176 ? -7.854 -4.567 23.403 1.00 92.38 176 ALA A N 1
ATOM 1367 C CA . ALA A 1 176 ? -8.127 -3.299 22.735 1.00 92.38 176 ALA A CA 1
ATOM 1368 C C . ALA A 1 176 ? -9.455 -3.329 21.960 1.00 92.38 176 ALA A C 1
ATOM 1370 O O . ALA A 1 176 ? -10.249 -2.395 22.067 1.00 92.38 176 ALA A O 1
ATOM 1371 N N . PHE A 1 177 ? -9.738 -4.396 21.208 1.00 93.00 177 PHE A N 1
ATOM 1372 C CA . PHE A 1 177 ? -10.981 -4.530 20.442 1.00 93.00 177 PHE A CA 1
ATOM 1373 C C . PHE A 1 177 ? -12.208 -4.661 21.339 1.00 93.00 177 PHE A C 1
ATOM 1375 O O . PHE A 1 177 ? -13.228 -4.037 21.052 1.00 93.00 177 PHE A O 1
ATOM 1382 N N . VAL A 1 178 ? -12.099 -5.384 22.454 1.00 92.38 178 VAL A N 1
ATOM 1383 C CA . VAL A 1 178 ? -13.151 -5.445 23.479 1.00 92.38 178 VAL A CA 1
ATOM 1384 C C . VAL A 1 178 ? -13.435 -4.049 24.038 1.00 92.38 178 VAL A C 1
ATOM 1386 O O . VAL A 1 178 ? -14.591 -3.627 24.075 1.00 92.38 178 VAL A O 1
ATOM 1389 N N . HIS A 1 179 ? -12.389 -3.288 24.376 1.00 91.31 179 HIS A N 1
ATOM 1390 C CA . HIS A 1 179 ? -12.520 -1.910 24.855 1.00 91.31 179 HIS A CA 1
ATOM 1391 C C . HIS A 1 179 ? -13.155 -0.967 23.812 1.00 91.31 179 HIS A C 1
ATOM 1393 O O . HIS A 1 179 ? -13.957 -0.103 24.163 1.00 91.31 179 HIS A O 1
ATOM 1399 N N . ILE A 1 180 ? -12.843 -1.138 22.523 1.00 90.69 180 ILE A N 1
ATOM 1400 C CA . ILE A 1 180 ? -13.421 -0.337 21.427 1.00 90.69 180 ILE A CA 1
ATOM 1401 C C . ILE A 1 180 ? -14.899 -0.673 21.190 1.00 90.69 180 ILE A C 1
ATOM 1403 O O . ILE A 1 180 ? -15.705 0.221 20.921 1.00 90.69 180 ILE A O 1
ATOM 1407 N N . LEU A 1 181 ? -15.256 -1.957 21.258 1.00 89.81 181 LEU A N 1
ATOM 1408 C CA . LEU A 1 181 ? -16.622 -2.423 21.024 1.00 89.81 181 LEU A CA 1
ATOM 1409 C C . LEU A 1 181 ? -17.539 -2.168 22.229 1.00 89.81 181 LEU A C 1
ATOM 1411 O O . LEU A 1 181 ? -18.730 -1.933 22.028 1.00 89.81 181 LEU A O 1
ATOM 1415 N N . GLY A 1 182 ? -16.998 -2.179 23.453 1.00 85.81 182 GLY A N 1
ATOM 1416 C CA . GLY A 1 182 ? -17.784 -2.091 24.689 1.00 85.81 182 GLY A CA 1
ATOM 1417 C C . GLY A 1 182 ? -18.646 -3.337 24.936 1.00 85.81 182 GLY A C 1
ATOM 1418 O O . GLY A 1 182 ? -19.712 -3.243 25.538 1.00 85.81 182 GLY A O 1
ATOM 1419 N N . CYS A 1 183 ? -18.214 -4.486 24.415 1.00 80.19 183 CYS A N 1
ATOM 1420 C CA . CYS A 1 183 ? -18.936 -5.761 24.412 1.00 80.19 183 CYS A CA 1
ATOM 1421 C C . CYS A 1 183 ? -18.205 -6.809 25.275 1.00 80.19 183 CYS A C 1
ATOM 1423 O O . CYS A 1 183 ? -17.086 -6.544 25.714 1.00 80.19 183 CYS A O 1
ATOM 1425 N N . PRO A 1 184 ? -18.805 -7.988 25.547 1.00 78.31 184 PRO A N 1
ATOM 1426 C CA . PRO A 1 184 ? -18.123 -9.075 26.253 1.00 78.31 184 PRO A CA 1
ATOM 1427 C C . PRO A 1 184 ? -16.794 -9.483 25.592 1.00 78.31 184 PRO A C 1
ATOM 1429 O O . PRO A 1 184 ? -16.568 -9.179 24.414 1.00 78.31 184 PRO A O 1
ATOM 1432 N N . PRO A 1 185 ? -15.915 -10.179 26.340 1.00 77.50 185 PRO A N 1
ATOM 1433 C CA . PRO A 1 185 ? -14.607 -10.581 25.846 1.00 77.50 185 PRO A CA 1
ATOM 1434 C C . PRO A 1 185 ? -14.730 -11.389 24.552 1.00 77.50 185 PRO A C 1
ATOM 1436 O O . PRO A 1 185 ? -15.484 -12.360 24.471 1.00 77.50 185 PRO A O 1
ATOM 1439 N N . LEU A 1 186 ? -13.977 -10.969 23.536 1.00 79.69 186 LEU A N 1
ATOM 1440 C CA . LEU A 1 186 ? -13.861 -11.704 22.284 1.00 79.69 186 LEU A CA 1
ATOM 1441 C C . LEU A 1 186 ? -13.080 -13.003 22.532 1.00 79.69 186 LEU A C 1
ATOM 1443 O O . LEU A 1 186 ? -12.108 -12.989 23.293 1.00 79.69 186 LEU A O 1
ATOM 1447 N N . PRO A 1 187 ? -13.458 -14.123 21.892 1.00 78.69 187 PRO A N 1
ATOM 1448 C CA . PRO A 1 187 ? -12.687 -15.353 21.997 1.00 78.69 187 PRO A CA 1
ATOM 1449 C C . PRO A 1 187 ? -11.299 -15.160 21.375 1.00 78.69 187 PRO A C 1
ATOM 1451 O O . PRO A 1 187 ? -11.138 -14.389 20.430 1.00 78.69 187 PRO A O 1
ATOM 1454 N N . PHE A 1 188 ? -10.297 -15.913 21.836 1.00 74.25 188 PHE A N 1
ATOM 1455 C CA . PHE A 1 188 ? -8.945 -15.856 21.258 1.00 74.25 188 PHE A CA 1
ATOM 1456 C C . PHE A 1 188 ? -8.925 -16.188 19.753 1.00 74.25 188 PHE A C 1
ATOM 1458 O O . PHE A 1 188 ? -8.104 -15.673 18.998 1.00 74.25 188 PHE A O 1
ATOM 1465 N N . THR A 1 189 ? -9.894 -16.983 19.289 1.00 78.81 189 THR A N 1
ATOM 1466 C CA . THR A 1 189 ? -10.114 -17.311 17.871 1.00 78.81 189 THR A CA 1
ATOM 1467 C C . THR A 1 189 ? -10.571 -16.121 17.018 1.00 78.81 189 THR A C 1
ATOM 1469 O O . THR A 1 189 ? -10.595 -16.229 15.795 1.00 78.81 189 THR A O 1
ATOM 1472 N N . ALA A 1 190 ? -10.901 -14.974 17.623 1.00 84.38 190 ALA A N 1
ATOM 1473 C CA . ALA A 1 190 ? -11.276 -13.758 16.905 1.00 84.38 190 ALA A CA 1
ATOM 1474 C C . ALA A 1 190 ? -10.111 -13.137 16.114 1.00 84.38 190 ALA A C 1
ATOM 1476 O O . ALA A 1 190 ? -10.352 -12.353 15.195 1.00 84.38 190 ALA A O 1
ATOM 1477 N N . ILE A 1 191 ? -8.858 -13.474 16.449 1.00 92.50 191 ILE A N 1
ATOM 1478 C CA . ILE A 1 191 ? -7.666 -13.031 15.719 1.00 92.50 191 ILE A CA 1
ATOM 1479 C C . ILE A 1 191 ? -6.862 -14.253 15.277 1.00 92.50 191 ILE A C 1
ATOM 1481 O O . ILE A 1 191 ? -6.186 -14.909 16.070 1.00 92.50 191 ILE A O 1
ATOM 1485 N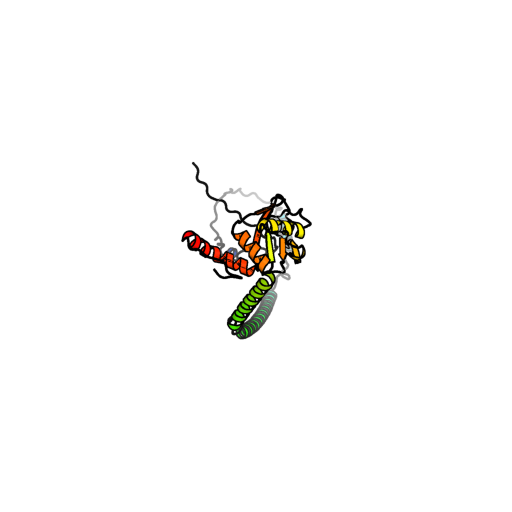 N . ASP A 1 192 ? -6.869 -14.510 13.974 1.00 92.19 192 ASP A N 1
ATOM 1486 C CA . ASP A 1 192 ? -6.103 -15.603 13.373 1.00 92.19 192 ASP A CA 1
ATOM 1487 C C . ASP A 1 192 ? -4.595 -15.302 13.431 1.00 92.19 192 ASP A C 1
ATOM 1489 O O . ASP A 1 192 ? -3.788 -16.055 13.986 1.00 92.19 192 ASP A O 1
ATOM 1493 N N . ARG A 1 193 ? -4.199 -14.123 12.938 1.00 92.88 193 ARG A N 1
ATOM 1494 C CA . ARG A 1 193 ? -2.796 -13.695 12.855 1.00 92.88 193 ARG A CA 1
ATOM 1495 C C . ARG A 1 193 ? -2.646 -12.254 13.316 1.00 92.88 193 ARG A C 1
ATOM 1497 O O . ARG A 1 193 ? -3.441 -11.404 12.939 1.00 92.88 193 ARG A O 1
ATOM 1504 N N . ALA A 1 194 ? -1.596 -11.973 14.079 1.00 94.69 194 ALA A N 1
ATOM 1505 C CA . ALA A 1 194 ? -1.167 -10.621 14.418 1.00 94.69 194 ALA A CA 1
ATOM 1506 C C . ALA A 1 194 ? 0.357 -10.571 14.349 1.00 94.69 194 ALA A C 1
ATOM 1508 O O . ALA A 1 194 ? 1.034 -11.419 14.927 1.00 94.69 194 ALA A O 1
ATOM 1509 N N . HIS A 1 195 ? 0.891 -9.622 13.590 1.00 93.00 195 HIS A N 1
ATOM 1510 C CA . HIS A 1 195 ? 2.331 -9.446 13.433 1.00 93.00 195 HIS A CA 1
ATOM 1511 C C . HIS A 1 195 ? 2.658 -7.982 13.160 1.00 93.00 195 HIS A C 1
ATOM 1513 O O . HIS A 1 195 ? 1.830 -7.227 12.652 1.00 93.00 195 HIS A O 1
ATOM 1519 N N . ARG A 1 196 ? 3.879 -7.560 13.485 1.00 92.44 196 ARG A N 1
ATOM 1520 C CA . ARG A 1 196 ? 4.343 -6.210 13.146 1.00 92.44 196 ARG A CA 1
ATOM 1521 C C . ARG A 1 196 ? 4.660 -6.119 11.658 1.00 92.44 196 ARG A C 1
ATOM 1523 O O . ARG A 1 196 ? 5.211 -7.050 11.075 1.00 92.44 196 ARG A O 1
ATOM 1530 N N . ALA A 1 197 ? 4.333 -4.981 11.055 1.00 90.31 197 ALA A N 1
ATOM 1531 C CA . ALA A 1 197 ? 4.636 -4.694 9.665 1.00 90.31 197 ALA A CA 1
ATOM 1532 C C . ALA A 1 197 ? 6.146 -4.800 9.404 1.00 90.31 197 ALA A C 1
ATOM 1534 O O . ALA A 1 197 ? 6.971 -4.414 10.241 1.00 90.31 197 ALA A O 1
ATOM 1535 N N . LEU A 1 198 ? 6.499 -5.291 8.214 1.00 87.12 198 LEU A N 1
ATOM 1536 C CA . LEU A 1 198 ? 7.879 -5.513 7.790 1.00 87.12 198 LEU A CA 1
ATOM 1537 C C . LEU A 1 198 ? 8.577 -4.180 7.463 1.00 87.12 198 LEU A C 1
ATOM 1539 O O . LEU A 1 198 ? 8.749 -3.791 6.311 1.00 87.12 198 LEU A O 1
ATOM 1543 N N . ARG A 1 199 ? 8.935 -3.444 8.511 1.00 85.56 199 ARG A N 1
ATOM 1544 C CA . ARG A 1 199 ? 9.735 -2.218 8.476 1.00 85.56 199 ARG A CA 1
ATOM 1545 C C . ARG A 1 199 ? 10.914 -2.386 9.442 1.00 85.56 199 ARG A C 1
ATOM 1547 O O . ARG A 1 199 ? 10.758 -3.104 10.435 1.00 85.56 199 ARG A O 1
ATOM 1554 N N . PRO A 1 200 ? 12.070 -1.742 9.196 1.00 82.56 200 PRO A N 1
ATOM 1555 C CA . PRO A 1 200 ? 13.127 -1.659 10.195 1.00 82.56 200 PRO A CA 1
ATOM 1556 C C . PRO A 1 200 ? 12.583 -1.130 11.524 1.00 82.56 200 PRO A C 1
ATOM 1558 O O . PRO A 1 200 ? 11.750 -0.219 11.538 1.00 82.56 200 PRO A O 1
ATOM 1561 N N . LYS A 1 201 ? 13.040 -1.722 12.631 1.00 81.62 201 LYS A N 1
ATOM 1562 C CA . LYS A 1 201 ? 12.770 -1.206 13.975 1.00 81.62 201 LYS A CA 1
ATOM 1563 C C . LYS A 1 201 ? 13.257 0.240 14.052 1.00 81.62 201 LYS A C 1
ATOM 1565 O O . LYS A 1 201 ? 14.319 0.564 13.518 1.00 81.62 201 LYS A O 1
ATOM 1570 N N . ALA A 1 202 ? 12.460 1.100 14.676 1.00 76.12 202 ALA A N 1
ATOM 1571 C CA . ALA A 1 202 ? 12.838 2.488 14.893 1.00 76.12 202 ALA A CA 1
ATOM 1572 C C . ALA A 1 202 ? 14.193 2.552 15.625 1.00 76.12 202 ALA A C 1
ATOM 1574 O O . ALA A 1 202 ? 14.362 1.936 16.674 1.00 76.12 202 ALA A O 1
ATOM 1575 N N . ALA A 1 203 ? 15.163 3.280 15.061 1.00 69.25 203 ALA A N 1
ATOM 1576 C CA . ALA A 1 203 ? 16.501 3.427 15.649 1.00 69.25 203 ALA A CA 1
ATOM 1577 C C . ALA A 1 203 ? 16.507 4.322 16.902 1.00 69.25 203 ALA A C 1
ATOM 1579 O O . ALA A 1 203 ? 17.471 4.340 17.660 1.00 69.25 203 ALA A O 1
ATOM 1580 N N . THR A 1 204 ? 15.438 5.088 17.107 1.00 74.81 204 THR A N 1
ATOM 1581 C CA . THR A 1 204 ? 15.275 6.030 18.213 1.00 74.81 204 THR A CA 1
ATOM 1582 C C . THR A 1 204 ? 13.834 5.956 18.690 1.00 74.81 204 THR A C 1
ATOM 1584 O O . THR A 1 204 ? 12.931 5.845 17.863 1.00 74.81 204 THR A O 1
ATOM 1587 N N . GLU A 1 205 ? 13.604 6.087 19.996 1.00 71.00 205 GLU A N 1
ATOM 1588 C CA . GLU A 1 205 ? 12.255 6.091 20.592 1.00 71.00 205 GLU A CA 1
ATOM 1589 C C . GLU A 1 205 ? 11.359 7.231 20.077 1.00 71.00 205 GLU A C 1
ATOM 1591 O O . GLU A 1 205 ? 10.139 7.155 20.165 1.00 71.00 205 GLU A O 1
ATOM 1596 N N . ALA A 1 206 ? 11.950 8.270 19.479 1.00 74.31 206 ALA A N 1
ATOM 1597 C CA . ALA A 1 206 ? 11.222 9.371 18.853 1.00 74.31 206 ALA A CA 1
ATOM 1598 C C . ALA A 1 206 ? 10.569 9.002 17.505 1.00 74.31 206 ALA A C 1
ATOM 1600 O O . ALA A 1 206 ? 9.678 9.713 17.037 1.00 74.31 206 ALA A O 1
ATOM 1601 N N . ALA A 1 207 ? 11.023 7.934 16.839 1.00 81.12 207 ALA A N 1
ATOM 1602 C CA . ALA A 1 207 ? 10.435 7.499 15.578 1.00 81.12 207 ALA A CA 1
ATOM 1603 C C . ALA A 1 207 ? 9.171 6.653 15.832 1.00 81.12 207 ALA A C 1
ATOM 1605 O O . ALA A 1 207 ? 9.115 5.905 16.807 1.00 81.12 207 ALA A O 1
ATOM 1606 N N . PRO A 1 208 ? 8.147 6.749 14.961 1.00 84.12 208 PRO A N 1
ATOM 1607 C CA . PRO A 1 208 ? 6.881 6.066 15.190 1.00 84.12 208 PRO A CA 1
ATOM 1608 C C . PRO A 1 208 ? 7.077 4.542 15.203 1.00 84.12 208 PRO A C 1
ATOM 1610 O O . PRO A 1 208 ? 7.800 4.019 14.343 1.00 84.12 208 PRO A O 1
ATOM 1613 N N . PRO A 1 209 ? 6.420 3.822 16.132 1.00 90.00 209 PRO A N 1
ATOM 1614 C CA . PRO A 1 209 ? 6.547 2.377 16.230 1.00 90.00 209 PRO A CA 1
ATOM 1615 C C . PRO A 1 209 ? 5.979 1.681 14.989 1.00 90.00 209 PRO A C 1
ATOM 1617 O O . PRO A 1 209 ? 5.179 2.235 14.231 1.00 90.00 209 PRO A O 1
ATOM 1620 N N . ARG A 1 210 ? 6.393 0.429 14.777 1.00 92.44 210 ARG A N 1
ATOM 1621 C CA . ARG A 1 210 ? 5.881 -0.393 13.675 1.00 92.44 210 ARG A CA 1
ATOM 1622 C C . ARG A 1 210 ? 4.432 -0.786 13.924 1.00 92.44 210 ARG A C 1
ATOM 1624 O O . ARG A 1 210 ? 4.138 -1.435 14.930 1.00 92.44 210 ARG A O 1
ATOM 1631 N N . ASP A 1 211 ? 3.581 -0.459 12.957 1.00 94.00 211 ASP A N 1
ATOM 1632 C CA . ASP A 1 211 ? 2.177 -0.863 12.955 1.00 94.00 211 ASP A CA 1
ATOM 1633 C C . ASP A 1 211 ? 2.040 -2.385 13.064 1.00 94.00 211 ASP A C 1
ATOM 1635 O O . ASP A 1 211 ? 2.838 -3.137 12.499 1.00 94.00 211 ASP A O 1
ATOM 1639 N N . ILE A 1 212 ? 0.997 -2.838 13.747 1.00 95.31 212 ILE A N 1
ATOM 1640 C CA . ILE A 1 212 ? 0.609 -4.243 13.821 1.00 95.31 212 ILE A CA 1
ATOM 1641 C C . ILE A 1 212 ? -0.448 -4.493 12.746 1.00 95.31 212 ILE A C 1
ATOM 1643 O O . ILE A 1 212 ? -1.428 -3.761 12.643 1.00 95.31 212 ILE A O 1
ATOM 1647 N N . ILE A 1 213 ? -0.248 -5.520 11.930 1.00 95.69 213 ILE A N 1
ATOM 1648 C CA . ILE A 1 213 ? -1.241 -6.014 10.981 1.00 95.69 213 ILE A CA 1
ATOM 1649 C C . ILE A 1 213 ? -1.885 -7.237 11.621 1.00 95.69 213 ILE A C 1
ATOM 1651 O O . ILE A 1 213 ? -1.200 -8.218 11.928 1.00 95.69 213 ILE A O 1
ATOM 1655 N N . CYS A 1 214 ? -3.197 -7.177 11.829 1.00 95.50 214 CYS A N 1
ATOM 1656 C CA . CYS A 1 214 ? -3.970 -8.308 12.317 1.00 95.50 214 CYS A CA 1
ATOM 1657 C C . CYS A 1 214 ? -5.009 -8.759 11.295 1.00 95.50 214 CYS A C 1
ATOM 1659 O O . CYS A 1 214 ? -5.614 -7.943 10.605 1.00 95.50 214 CYS A O 1
ATOM 1661 N N . HIS A 1 215 ? -5.191 -10.072 11.198 1.00 95.62 215 HIS A N 1
ATOM 1662 C CA . HIS A 1 215 ? -6.171 -10.725 10.344 1.00 95.62 215 HIS A CA 1
ATOM 1663 C C . HIS A 1 215 ? -7.327 -11.238 11.198 1.00 95.62 215 HIS A C 1
ATOM 1665 O O . HIS A 1 215 ? -7.100 -11.988 12.155 1.00 95.62 215 HIS A O 1
ATOM 1671 N N . LEU A 1 216 ? -8.549 -10.845 10.838 1.00 94.56 216 LEU A N 1
ATOM 1672 C CA . LEU A 1 216 ? -9.769 -11.306 11.489 1.00 94.56 216 LEU A CA 1
ATOM 1673 C C . LEU A 1 216 ? -10.507 -12.285 10.561 1.00 94.56 216 LEU A C 1
ATOM 1675 O O . LEU A 1 216 ? -10.815 -11.917 9.423 1.00 94.56 216 LEU A O 1
ATOM 1679 N N . PRO A 1 217 ? -10.834 -13.506 11.021 1.00 92.44 217 PRO A N 1
ATOM 1680 C CA . PRO A 1 217 ? -11.529 -14.487 10.192 1.00 92.44 217 PRO A CA 1
ATOM 1681 C C . PRO A 1 217 ? -12.949 -14.020 9.842 1.00 92.44 217 PRO A C 1
ATOM 1683 O O . PRO A 1 217 ? -13.403 -14.206 8.715 1.00 92.44 217 PRO A O 1
ATOM 1686 N N . ASP A 1 218 ? -13.625 -13.339 10.770 1.00 91.81 218 ASP A N 1
ATOM 1687 C CA . ASP A 1 218 ? -14.960 -12.790 10.550 1.00 91.81 218 ASP A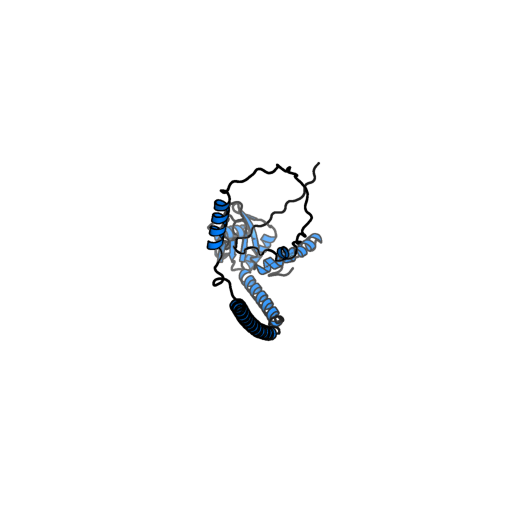 CA 1
ATOM 1688 C C . ASP A 1 218 ? -14.913 -11.342 10.029 1.00 91.81 218 ASP A C 1
ATOM 1690 O O . ASP A 1 218 ? -14.413 -10.420 10.684 1.00 91.81 218 ASP A O 1
ATOM 1694 N N . PHE A 1 219 ? -15.484 -11.134 8.838 1.00 90.88 219 PHE A N 1
ATOM 1695 C CA . PHE A 1 219 ? -15.613 -9.809 8.236 1.00 90.88 219 PHE A CA 1
ATOM 1696 C C . PHE A 1 219 ? -16.575 -8.904 9.017 1.00 90.88 219 PHE A C 1
ATOM 1698 O O . PHE A 1 219 ? -16.343 -7.694 9.073 1.00 90.88 219 PHE A O 1
ATOM 1705 N N . ALA A 1 220 ? -17.634 -9.459 9.617 1.00 92.06 220 ALA A N 1
ATOM 1706 C CA . ALA A 1 220 ? -18.628 -8.681 10.353 1.00 92.06 220 ALA A CA 1
ATOM 1707 C C . ALA A 1 220 ? -18.013 -8.063 11.614 1.00 92.06 220 ALA A C 1
ATOM 1709 O O . ALA A 1 220 ? -18.129 -6.853 11.823 1.00 92.06 220 ALA A O 1
ATOM 1710 N N . LEU A 1 221 ? -17.263 -8.857 12.387 1.00 92.12 221 LEU A N 1
ATOM 1711 C CA . LEU A 1 221 ? -16.476 -8.363 13.517 1.00 92.12 221 LEU A CA 1
ATOM 1712 C C . LEU A 1 221 ? -15.505 -7.252 13.094 1.00 92.12 221 LEU A C 1
ATOM 1714 O O . LEU A 1 221 ? -15.457 -6.185 13.712 1.00 92.12 221 LEU A O 1
ATOM 1718 N N . LYS A 1 222 ? -14.762 -7.470 12.004 1.00 93.25 222 LYS A N 1
ATOM 1719 C CA . LYS A 1 222 ? -13.839 -6.470 11.462 1.00 93.25 222 LYS A CA 1
ATOM 1720 C C . LYS A 1 222 ? -14.555 -5.170 11.088 1.00 93.25 222 LYS A C 1
ATOM 1722 O O . LYS A 1 222 ? -14.025 -4.089 11.350 1.00 93.25 222 LYS A O 1
ATOM 1727 N N . ASP A 1 223 ? -15.732 -5.237 10.466 1.00 92.31 223 ASP A N 1
ATOM 1728 C CA . ASP A 1 223 ? -16.467 -4.028 10.088 1.00 92.31 223 ASP A CA 1
ATOM 1729 C C . ASP A 1 223 ? -17.053 -3.311 11.309 1.00 92.31 223 ASP A C 1
ATOM 1731 O O . ASP A 1 223 ? -16.942 -2.090 11.384 1.00 92.31 223 ASP A O 1
ATOM 1735 N N . ALA A 1 224 ? -17.550 -4.036 12.316 1.00 93.25 224 ALA A N 1
ATOM 1736 C CA . ALA A 1 224 ? -18.010 -3.453 13.578 1.00 93.25 224 ALA A CA 1
ATOM 1737 C C . ALA A 1 224 ? -16.891 -2.679 14.303 1.00 93.25 224 ALA A C 1
ATOM 1739 O O . ALA A 1 224 ? -17.087 -1.524 14.697 1.00 93.25 224 ALA A O 1
ATOM 1740 N N . ILE A 1 225 ? -15.691 -3.269 14.402 1.00 93.25 225 ILE A N 1
ATOM 1741 C CA . ILE A 1 225 ? -14.507 -2.608 14.977 1.00 93.25 225 ILE A CA 1
ATOM 1742 C C . ILE A 1 225 ? -14.162 -1.350 14.174 1.00 93.25 225 ILE A C 1
ATOM 1744 O O . ILE A 1 225 ? -13.997 -0.272 14.746 1.00 93.25 225 ILE A O 1
ATOM 1748 N N . MET A 1 226 ? -14.094 -1.453 12.842 1.00 93.19 226 MET A N 1
ATOM 1749 C CA . MET A 1 226 ? -13.746 -0.315 11.985 1.00 93.19 226 MET A CA 1
ATOM 1750 C C . MET A 1 226 ? -14.811 0.787 11.988 1.00 93.19 226 MET A C 1
ATOM 1752 O O . MET A 1 226 ? -14.472 1.963 11.864 1.00 93.19 226 MET A O 1
ATOM 1756 N N . GLN A 1 227 ? -16.094 0.451 12.122 1.00 92.25 227 GLN A N 1
ATOM 1757 C CA . GLN A 1 227 ? -17.172 1.429 12.260 1.00 92.25 227 GLN A CA 1
ATOM 1758 C C . GLN A 1 227 ? -17.038 2.214 13.567 1.00 92.25 227 GLN A C 1
ATOM 1760 O O . GLN A 1 227 ? -17.046 3.444 13.525 1.00 92.25 227 GLN A O 1
ATOM 1765 N N . LYS A 1 228 ? -16.816 1.533 14.700 1.00 92.06 228 LYS A N 1
ATOM 1766 C CA . LYS A 1 228 ? -16.543 2.198 15.986 1.00 92.06 228 LYS A CA 1
ATOM 1767 C C . LYS A 1 228 ? -15.276 3.044 15.920 1.00 92.06 228 LYS A C 1
ATOM 1769 O O . LYS A 1 228 ? -15.279 4.194 16.355 1.00 92.06 228 LYS A O 1
ATOM 1774 N N . ALA A 1 229 ? -14.222 2.529 15.293 1.00 90.81 229 ALA 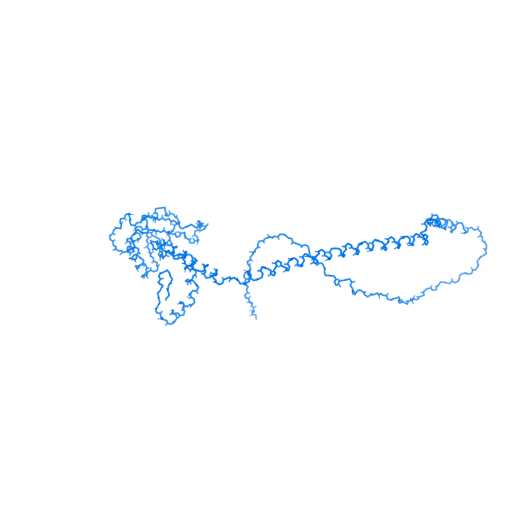A N 1
ATOM 1775 C CA . ALA A 1 229 ? -12.972 3.254 15.111 1.00 90.81 229 ALA A CA 1
ATOM 1776 C C . ALA A 1 229 ? -13.133 4.557 14.310 1.00 90.81 229 ALA A C 1
ATOM 1778 O O . ALA A 1 229 ? -12.434 5.527 14.579 1.00 90.81 229 ALA A O 1
ATOM 1779 N N . ARG A 1 230 ? -14.074 4.637 13.360 1.00 89.75 230 ARG A N 1
ATOM 1780 C CA . ARG A 1 230 ? -14.337 5.884 12.615 1.00 89.75 230 ARG A CA 1
ATOM 1781 C C . ARG A 1 230 ? -14.949 6.984 13.482 1.00 89.75 230 ARG A C 1
ATOM 1783 O O . ARG A 1 230 ? -14.762 8.154 13.169 1.00 89.75 230 ARG A O 1
ATOM 1790 N N . THR A 1 231 ? -15.637 6.636 14.571 1.00 90.56 231 THR A N 1
ATOM 1791 C CA . THR A 1 231 ? -16.215 7.618 15.503 1.00 90.56 231 THR A CA 1
ATOM 1792 C C . THR A 1 231 ? -15.135 8.387 16.265 1.00 90.56 231 THR A C 1
ATOM 1794 O O . THR A 1 231 ? -15.331 9.550 16.611 1.00 90.56 231 THR A O 1
ATOM 1797 N N . ARG A 1 232 ? -13.986 7.755 16.539 1.00 89.94 232 ARG A N 1
ATOM 1798 C CA . ARG A 1 232 ? -12.868 8.359 17.276 1.00 89.94 232 ARG A CA 1
ATOM 1799 C C . ARG A 1 232 ? -11.543 8.005 16.617 1.00 89.94 232 ARG A C 1
ATOM 1801 O O . ARG A 1 232 ? -11.148 6.848 16.607 1.00 89.94 232 ARG A O 1
ATOM 1808 N N . ARG A 1 233 ? -10.809 9.018 16.151 1.00 87.38 233 ARG A N 1
ATOM 1809 C CA . ARG A 1 233 ? -9.524 8.825 15.457 1.00 87.38 233 ARG A CA 1
ATOM 1810 C C . ARG A 1 233 ? -8.471 8.092 16.301 1.00 87.38 233 ARG A C 1
ATOM 1812 O O . ARG A 1 233 ? -7.690 7.325 15.751 1.00 87.38 233 ARG A O 1
ATOM 1819 N N . LYS A 1 234 ? -8.435 8.360 17.608 1.00 92.88 234 LYS A N 1
ATOM 1820 C CA . LYS A 1 234 ? -7.451 7.827 18.559 1.00 92.88 234 LYS A CA 1
ATOM 1821 C C . LYS A 1 234 ? -8.163 7.163 19.733 1.00 92.88 234 LYS A C 1
ATOM 1823 O O . LYS A 1 234 ? -9.098 7.744 20.285 1.00 92.88 234 LYS A O 1
ATOM 1828 N N . TRP A 1 235 ? -7.683 5.992 20.131 1.00 93.38 235 TRP A N 1
ATOM 1829 C CA . TRP A 1 235 ? -8.190 5.206 21.256 1.00 93.38 235 TRP A CA 1
ATOM 1830 C C . TRP A 1 235 ? -7.100 5.046 22.306 1.00 93.38 235 TRP A C 1
ATOM 1832 O O . TRP A 1 235 ? -5.956 4.800 21.954 1.00 93.38 235 TRP A O 1
ATOM 1842 N N . ARG A 1 236 ? -7.433 5.186 23.591 1.00 93.00 236 ARG A N 1
ATOM 1843 C CA . ARG A 1 236 ? -6.486 4.920 24.682 1.00 93.00 236 ARG A CA 1
ATOM 1844 C C . ARG A 1 236 ? -6.741 3.531 25.252 1.00 93.00 236 ARG A C 1
ATOM 1846 O O . ARG A 1 236 ? -7.890 3.231 25.564 1.00 93.00 236 ARG A O 1
ATOM 1853 N N . PHE A 1 237 ? -5.702 2.711 25.371 1.00 90.75 237 PHE A N 1
ATOM 1854 C CA . PHE A 1 237 ? -5.781 1.367 25.945 1.00 90.75 237 PHE A CA 1
ATOM 1855 C C . PHE A 1 237 ? -4.424 0.959 26.530 1.00 90.75 237 PHE A C 1
ATOM 1857 O O . PHE A 1 237 ? -3.425 1.075 25.832 1.00 90.75 237 PHE A O 1
ATOM 1864 N N . ALA A 1 238 ? -4.401 0.483 27.784 1.00 83.44 238 ALA A N 1
ATOM 1865 C CA . ALA A 1 238 ? -3.191 0.020 28.483 1.00 83.44 238 ALA A CA 1
ATOM 1866 C C . ALA A 1 238 ? -1.979 0.963 28.298 1.00 83.44 238 ALA A C 1
ATOM 1868 O O . ALA A 1 238 ? -0.913 0.535 27.879 1.00 83.44 238 ALA A O 1
ATOM 1869 N N . GLU A 1 239 ? -2.198 2.261 28.549 1.00 87.44 239 GLU A N 1
ATOM 1870 C CA . GLU A 1 239 ? -1.233 3.372 28.390 1.00 87.44 239 GLU A CA 1
ATOM 1871 C C . GLU A 1 239 ? -0.858 3.758 26.945 1.00 87.44 239 GLU A C 1
ATOM 1873 O O . GLU A 1 239 ? -0.324 4.842 26.713 1.00 87.44 239 GLU A O 1
ATOM 1878 N N . GLU A 1 240 ? -1.260 2.973 25.949 1.00 88.25 240 GLU A N 1
ATOM 1879 C CA . GLU A 1 240 ? -1.022 3.261 24.535 1.00 88.25 240 GLU A CA 1
ATOM 1880 C C . GLU A 1 240 ? -2.116 4.136 23.916 1.00 88.25 240 GLU A C 1
ATOM 1882 O O . GLU A 1 240 ? -3.294 4.082 24.288 1.00 88.25 240 GLU A O 1
ATOM 1887 N N . THR A 1 241 ? -1.737 4.919 22.901 1.00 92.81 241 THR A N 1
ATOM 1888 C CA . THR A 1 241 ? -2.688 5.621 22.029 1.00 92.81 241 THR A CA 1
ATOM 1889 C C . THR A 1 241 ? -2.721 4.954 20.661 1.00 92.81 241 THR A C 1
ATOM 1891 O O . THR A 1 241 ? -1.840 5.156 19.830 1.00 92.81 241 THR A O 1
ATOM 1894 N N . ILE A 1 242 ? -3.779 4.189 20.429 1.00 93.69 242 ILE A N 1
ATOM 1895 C CA . ILE A 1 242 ? -3.966 3.326 19.272 1.00 93.69 242 ILE A CA 1
ATOM 1896 C C . ILE A 1 242 ? -4.747 4.051 18.171 1.00 93.69 242 ILE A C 1
ATOM 1898 O O . ILE A 1 242 ? -5.763 4.707 18.424 1.00 93.69 242 ILE A O 1
ATOM 1902 N N . GLU A 1 243 ? -4.305 3.872 16.929 1.00 94.88 243 GLU A N 1
ATOM 1903 C CA . GLU A 1 243 ? -5.012 4.298 15.720 1.00 94.88 243 GLU A CA 1
ATOM 1904 C C . GLU A 1 243 ? -5.312 3.092 14.822 1.00 94.88 243 GLU A C 1
ATOM 1906 O O . GLU A 1 243 ? -4.463 2.224 14.623 1.00 94.88 243 GLU A O 1
ATOM 1911 N N . LEU A 1 244 ? -6.524 3.036 14.266 1.00 95.31 244 LEU A N 1
ATOM 1912 C CA . LEU A 1 244 ? -7.008 1.904 13.470 1.00 95.31 244 LEU A CA 1
ATOM 1913 C C . LEU A 1 244 ? -7.214 2.320 12.021 1.00 95.31 244 LEU A C 1
ATOM 1915 O O . LEU A 1 244 ? -7.930 3.276 11.720 1.00 95.31 244 LEU A O 1
ATOM 1919 N N . TYR A 1 245 ? -6.619 1.551 11.120 1.00 93.75 245 TYR A N 1
ATOM 1920 C CA . TYR A 1 245 ? -6.639 1.792 9.690 1.00 93.75 245 TYR A CA 1
ATOM 1921 C C . TYR A 1 245 ? -7.046 0.531 8.936 1.00 93.75 245 TYR A C 1
ATOM 1923 O O . TYR A 1 245 ? -6.783 -0.597 9.353 1.00 93.75 245 TYR A O 1
ATOM 1931 N N . GLN A 1 246 ? -7.666 0.731 7.776 1.00 93.38 246 GLN A N 1
ATOM 1932 C CA . GLN A 1 246 ? -7.827 -0.347 6.812 1.00 93.38 246 GLN A CA 1
ATOM 1933 C C . GLN A 1 246 ? -6.453 -0.697 6.227 1.00 93.38 246 GLN A C 1
ATOM 1935 O O . GLN A 1 246 ? -5.731 0.204 5.795 1.00 93.38 246 GLN A O 1
ATOM 1940 N N . ASP A 1 247 ? -6.113 -1.983 6.167 1.00 94.38 247 ASP A N 1
ATOM 1941 C CA . ASP A 1 247 ? -4.969 -2.438 5.375 1.00 94.38 247 ASP A CA 1
ATOM 1942 C C . ASP A 1 247 ? -5.361 -2.414 3.890 1.00 94.38 247 ASP A C 1
ATOM 1944 O O . ASP A 1 247 ? -6.273 -3.121 3.459 1.00 94.38 247 ASP A O 1
ATOM 1948 N N . LEU A 1 248 ? -4.726 -1.524 3.132 1.00 94.19 248 LEU A N 1
ATOM 1949 C CA . LEU A 1 248 ? -4.958 -1.308 1.706 1.00 94.19 248 LEU A CA 1
ATOM 1950 C C . LEU A 1 248 ? -3.642 -1.498 0.964 1.00 94.19 248 LEU A C 1
ATOM 1952 O O . LEU A 1 248 ? -2.566 -1.274 1.531 1.00 94.19 248 LEU A O 1
ATOM 1956 N N . SER A 1 249 ? -3.731 -1.869 -0.308 1.00 94.62 249 SER A N 1
ATOM 1957 C CA . SER A 1 249 ? -2.552 -1.979 -1.159 1.00 94.62 249 SER A CA 1
ATOM 1958 C C . SER A 1 249 ? -1.785 -0.643 -1.240 1.00 94.62 249 SER A C 1
ATOM 1960 O O . SER A 1 249 ? -2.371 0.448 -1.131 1.00 94.62 249 SER A O 1
ATOM 1962 N N . PRO A 1 250 ? -0.462 -0.682 -1.474 1.00 92.50 250 PRO A N 1
ATOM 1963 C CA . PRO A 1 250 ? 0.330 0.526 -1.687 1.00 92.50 250 PRO A CA 1
ATOM 1964 C C . PRO A 1 250 ? -0.185 1.375 -2.855 1.00 92.50 250 PRO A C 1
ATOM 1966 O O . PRO A 1 250 ? -0.179 2.605 -2.760 1.00 92.50 250 PRO A O 1
ATOM 1969 N N . HIS A 1 251 ? -0.659 0.730 -3.924 1.00 93.62 251 HIS A N 1
ATOM 1970 C CA . HIS A 1 251 ? -1.203 1.397 -5.104 1.00 93.62 251 HIS A CA 1
ATOM 1971 C C . HIS A 1 251 ? -2.489 2.165 -4.773 1.00 93.62 251 HIS A C 1
ATOM 1973 O O . HIS A 1 251 ? -2.564 3.372 -5.008 1.00 93.62 251 HIS A O 1
ATOM 1979 N N . THR A 1 252 ? -3.446 1.522 -4.099 1.00 94.19 252 THR A N 1
ATOM 1980 C CA . THR A 1 252 ? -4.675 2.176 -3.633 1.00 94.19 252 THR A CA 1
ATOM 1981 C C . THR A 1 252 ? -4.374 3.333 -2.674 1.00 94.19 252 THR A C 1
ATOM 1983 O O . THR A 1 252 ? -4.968 4.407 -2.786 1.00 94.19 252 THR A O 1
ATOM 1986 N N . LEU A 1 253 ? -3.417 3.171 -1.751 1.00 93.94 253 LEU A N 1
ATOM 1987 C CA . LEU A 1 253 ? -2.992 4.265 -0.872 1.00 93.94 253 LEU A CA 1
ATOM 1988 C C . LEU A 1 253 ? -2.365 5.425 -1.655 1.00 93.94 253 LEU A C 1
ATOM 1990 O O . LEU A 1 253 ? -2.605 6.584 -1.316 1.00 93.94 253 LEU A O 1
ATOM 1994 N N . SER A 1 254 ? -1.572 5.134 -2.688 1.00 94.94 254 SER A N 1
ATOM 1995 C CA . SER A 1 254 ? -0.998 6.148 -3.576 1.00 94.94 254 SER A CA 1
ATOM 1996 C C . SER A 1 254 ? -2.091 6.919 -4.319 1.00 94.94 254 SER A C 1
ATOM 1998 O O . SER A 1 254 ? -2.105 8.148 -4.283 1.00 94.94 254 SER A O 1
ATOM 2000 N N . ALA A 1 255 ? -3.072 6.214 -4.885 1.00 93.25 255 ALA A N 1
ATOM 2001 C CA . ALA A 1 255 ? -4.203 6.822 -5.576 1.00 93.25 255 ALA A CA 1
ATOM 2002 C C . ALA A 1 255 ? -5.047 7.714 -4.646 1.00 93.25 255 ALA A C 1
ATOM 2004 O O . ALA A 1 255 ? -5.377 8.846 -4.998 1.00 93.25 255 ALA A O 1
ATOM 2005 N N . ARG A 1 256 ? -5.311 7.280 -3.403 1.00 94.06 256 ARG A N 1
ATOM 2006 C CA . ARG A 1 256 ? -5.980 8.130 -2.397 1.00 94.06 256 ARG A CA 1
ATOM 2007 C C . ARG A 1 256 ? -5.177 9.387 -2.058 1.00 94.06 256 ARG A C 1
ATOM 2009 O O . ARG A 1 256 ? -5.763 10.446 -1.858 1.00 94.06 256 ARG A O 1
ATOM 2016 N N . ARG A 1 257 ? -3.841 9.297 -1.998 1.00 94.69 257 ARG A N 1
ATOM 2017 C CA . ARG A 1 257 ? -2.974 10.474 -1.794 1.00 94.69 257 ARG A CA 1
ATOM 2018 C C . ARG A 1 257 ? -3.018 11.420 -2.990 1.00 94.69 257 ARG A C 1
ATOM 2020 O O . ARG A 1 257 ? -3.018 12.627 -2.774 1.00 94.69 257 ARG A O 1
ATOM 2027 N N . ALA A 1 258 ? -3.080 10.893 -4.212 1.00 95.19 258 ALA A N 1
ATOM 2028 C CA . ALA A 1 258 ? -3.214 11.699 -5.424 1.00 95.19 258 ALA A CA 1
ATOM 2029 C C . ALA A 1 258 ? -4.546 12.468 -5.459 1.00 95.19 258 ALA A C 1
ATOM 2031 O O . ALA A 1 258 ? -4.579 13.614 -5.888 1.00 95.19 258 ALA A O 1
ATOM 2032 N N . LEU A 1 259 ? -5.618 11.880 -4.919 1.00 94.94 259 LEU A N 1
ATOM 2033 C CA . LEU A 1 259 ? -6.934 12.514 -4.776 1.00 94.94 259 LEU A CA 1
ATOM 2034 C C . LEU A 1 259 ? -7.051 13.463 -3.570 1.00 94.94 259 LEU A C 1
ATOM 2036 O O . LEU A 1 259 ? -8.101 14.073 -3.368 1.00 94.94 259 LEU A O 1
ATOM 2040 N N . ARG A 1 260 ? -5.988 13.637 -2.773 1.00 94.19 260 ARG A N 1
ATOM 2041 C CA . ARG A 1 260 ? -5.997 14.535 -1.609 1.00 94.19 260 ARG A CA 1
ATOM 2042 C C . ARG A 1 260 ? -6.438 15.969 -1.948 1.00 94.19 260 ARG A C 1
ATOM 2044 O O . ARG A 1 260 ? -7.268 16.473 -1.193 1.00 94.19 260 ARG A O 1
ATOM 2051 N N . PRO A 1 261 ? -5.978 16.611 -3.043 1.00 96.12 261 PRO A N 1
ATOM 2052 C CA . PRO A 1 261 ? -6.436 17.953 -3.406 1.00 96.12 261 PRO A CA 1
ATOM 2053 C C . PRO A 1 261 ? -7.952 18.012 -3.630 1.00 96.12 261 PRO A C 1
ATOM 2055 O O . PRO A 1 261 ? -8.608 18.924 -3.145 1.00 96.12 261 PRO A O 1
ATOM 2058 N N . VAL A 1 262 ? -8.529 16.991 -4.274 1.00 95.38 262 VAL A N 1
ATOM 2059 C CA . VAL A 1 262 ? -9.983 16.891 -4.487 1.00 95.38 262 VAL A CA 1
ATOM 2060 C C . VAL A 1 262 ? -10.709 16.766 -3.151 1.00 95.38 262 VAL A C 1
ATOM 2062 O O . VAL A 1 262 ? -11.668 17.484 -2.894 1.00 95.38 262 VAL A O 1
ATOM 2065 N N . THR A 1 263 ? -10.222 15.903 -2.256 1.00 94.25 263 THR A N 1
ATOM 2066 C CA . THR A 1 263 ? -10.842 15.752 -0.932 1.00 94.25 263 THR A CA 1
ATOM 2067 C C . THR A 1 263 ? -10.726 16.993 -0.052 1.00 94.25 263 THR A C 1
ATOM 2069 O O . THR A 1 263 ? -11.579 17.190 0.805 1.00 94.25 263 THR A O 1
ATOM 2072 N N . GLN A 1 264 ? -9.700 17.826 -0.251 1.00 95.25 264 GLN A N 1
ATOM 2073 C CA . GLN A 1 264 ? -9.561 19.105 0.449 1.00 95.25 264 GLN A CA 1
ATOM 2074 C C . GLN A 1 264 ? -10.610 20.103 -0.039 1.00 95.25 264 GLN A C 1
ATOM 2076 O O . GLN A 1 264 ? -11.309 20.675 0.787 1.00 95.25 264 GLN A O 1
ATOM 2081 N N . LEU A 1 265 ? -10.813 20.206 -1.355 1.00 96.56 265 LEU A N 1
ATOM 2082 C CA . LEU A 1 265 ? -11.874 21.039 -1.929 1.00 96.56 265 LEU A CA 1
ATOM 2083 C C . LEU A 1 265 ? -13.272 20.607 -1.461 1.00 96.56 265 LEU A C 1
ATOM 2085 O O . LEU A 1 265 ? -14.094 21.453 -1.130 1.00 96.56 265 LEU A O 1
ATOM 2089 N N . LEU A 1 266 ? -13.540 19.298 -1.381 1.00 95.50 266 LEU A N 1
ATOM 2090 C CA . LEU A 1 266 ? -14.813 18.792 -0.849 1.00 95.50 266 LEU A CA 1
ATOM 2091 C C . LEU A 1 266 ? -15.014 19.175 0.625 1.00 95.50 266 LEU A C 1
ATOM 2093 O O . LEU A 1 266 ? -16.126 19.511 1.015 1.00 95.50 266 LEU A O 1
ATOM 2097 N N . GLN A 1 267 ? -13.947 19.162 1.434 1.00 94.00 267 GLN A N 1
ATOM 2098 C CA . GLN A 1 267 ? -14.004 19.605 2.834 1.00 94.00 267 GLN A CA 1
ATOM 2099 C C . GLN A 1 267 ? -14.234 21.110 2.951 1.00 94.00 267 GLN A C 1
ATOM 2101 O O . GLN A 1 267 ? -15.038 21.527 3.776 1.00 94.00 267 GLN A O 1
ATOM 2106 N N . GLU A 1 268 ? -13.551 21.908 2.130 1.00 96.38 268 GLU A N 1
ATOM 2107 C CA . GLU A 1 268 ? -13.714 23.366 2.073 1.00 96.38 268 GLU A CA 1
ATOM 2108 C C . GLU A 1 268 ? -15.124 23.768 1.623 1.00 96.38 268 GLU A C 1
ATOM 2110 O O . GLU A 1 268 ? -15.665 24.754 2.111 1.00 96.38 268 GLU A O 1
ATOM 2115 N N . ALA A 1 269 ? -15.738 22.977 0.740 1.00 96.25 269 ALA A N 1
ATOM 2116 C CA . ALA A 1 269 ? -17.115 23.149 0.286 1.00 96.25 269 ALA A CA 1
ATOM 2117 C C . ALA A 1 269 ? -18.168 22.507 1.215 1.00 96.25 269 ALA A C 1
ATOM 2119 O O . ALA A 1 269 ? -19.342 22.470 0.855 1.00 96.25 269 ALA A O 1
ATOM 2120 N N . GLU A 1 270 ? -17.762 21.959 2.368 1.00 94.94 270 GLU A N 1
ATOM 2121 C CA . GLU A 1 270 ? -18.627 21.250 3.327 1.00 94.94 270 GLU A CA 1
ATOM 2122 C C . GLU A 1 270 ? -19.435 20.084 2.715 1.00 94.94 270 GLU A C 1
ATOM 2124 O O . GLU A 1 270 ? -20.470 19.665 3.239 1.00 94.94 270 GLU A O 1
ATOM 2129 N N . LEU A 1 271 ? -18.945 19.507 1.613 1.00 95.06 271 LEU A N 1
ATOM 2130 C CA . LEU A 1 271 ? -19.579 18.375 0.950 1.00 95.06 271 LEU A CA 1
ATOM 2131 C C . LEU A 1 271 ? -19.140 17.058 1.611 1.00 95.06 271 LEU A C 1
ATOM 2133 O O . LEU A 1 271 ? -17.942 16.743 1.646 1.00 95.06 271 LEU A O 1
ATOM 2137 N N . PRO A 1 272 ? -20.085 16.242 2.116 1.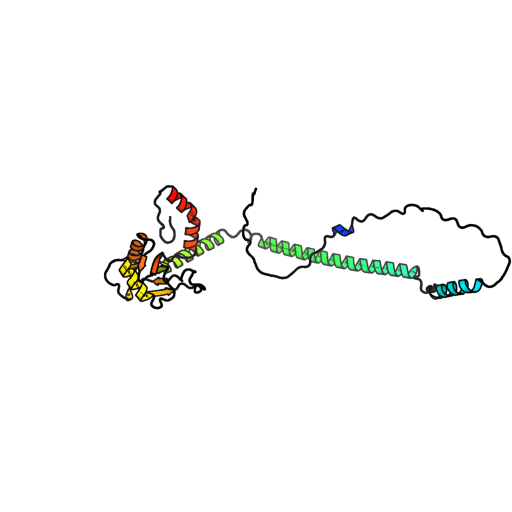00 92.00 272 PRO A N 1
ATOM 2138 C CA . PRO A 1 272 ? -19.745 14.953 2.691 1.00 92.00 272 PRO A CA 1
ATOM 2139 C C . PRO A 1 272 ? -19.250 14.010 1.592 1.00 92.00 272 PRO A C 1
ATOM 2141 O O . PRO A 1 272 ? -19.899 13.834 0.564 1.00 92.00 272 PRO A O 1
ATOM 2144 N N . TYR A 1 273 ? -18.120 13.352 1.836 1.00 92.19 273 TYR A N 1
ATOM 2145 C CA . TYR A 1 273 ? -17.593 12.308 0.959 1.00 92.19 273 TYR A CA 1
ATOM 2146 C C . TYR A 1 273 ? -17.197 11.077 1.767 1.00 92.19 273 TYR A C 1
ATOM 2148 O O . TYR A 1 273 ? -16.953 11.146 2.979 1.00 92.19 273 TYR A O 1
ATOM 2156 N N . ARG A 1 274 ? -17.107 9.925 1.097 1.00 90.06 274 ARG A N 1
ATOM 2157 C CA . ARG A 1 274 ? -16.698 8.677 1.739 1.00 90.06 274 ARG A CA 1
ATOM 2158 C C . ARG A 1 274 ? -15.872 7.830 0.790 1.00 90.06 274 ARG A C 1
ATOM 2160 O O . ARG A 1 274 ? -16.331 7.426 -0.266 1.00 90.06 274 ARG A O 1
ATOM 2167 N N . TRP A 1 275 ? -14.715 7.396 1.278 1.00 90.38 275 TRP A N 1
ATOM 2168 C CA . TRP A 1 275 ? -13.945 6.360 0.606 1.00 90.38 275 TRP A CA 1
ATOM 2169 C C . TRP A 1 275 ? -14.694 5.022 0.579 1.00 90.38 275 TRP A C 1
ATOM 2171 O O . TRP A 1 275 ? -14.901 4.402 1.631 1.00 90.38 275 TRP A O 1
ATOM 2181 N N . GLY A 1 276 ? -15.033 4.540 -0.613 1.00 88.25 276 GLY A N 1
ATOM 2182 C CA . GLY A 1 276 ? -15.400 3.145 -0.831 1.00 88.25 276 GLY A CA 1
ATOM 2183 C C . GLY A 1 276 ? -14.175 2.246 -0.989 1.00 88.25 276 GLY A C 1
ATOM 2184 O O . GLY A 1 276 ? -13.026 2.698 -1.045 1.00 88.25 276 GLY A O 1
ATOM 2185 N N . PHE A 1 277 ? -14.423 0.938 -0.980 1.00 83.19 277 PHE A N 1
ATOM 2186 C CA . PHE A 1 277 ? -13.389 -0.085 -1.088 1.00 83.19 277 PHE A CA 1
ATOM 2187 C C . PHE A 1 277 ? -13.348 -0.680 -2.509 1.00 83.19 277 PHE A C 1
ATOM 2189 O O . PHE A 1 277 ? -14.413 -0.997 -3.034 1.00 83.19 277 PHE A O 1
ATOM 2196 N N . PRO A 1 278 ? -12.155 -0.917 -3.092 1.00 80.50 278 PRO A N 1
ATOM 2197 C CA . PRO A 1 278 ? -10.844 -0.496 -2.584 1.00 80.50 278 PRO A CA 1
ATOM 2198 C C . PRO A 1 278 ? -10.596 1.010 -2.791 1.00 80.50 278 PRO A C 1
ATOM 2200 O O . PRO A 1 278 ? -10.036 1.670 -1.909 1.00 80.50 278 PRO A O 1
ATOM 2203 N N . LEU A 1 279 ? -11.100 1.573 -3.894 1.00 88.19 279 LEU A N 1
ATOM 2204 C CA . LEU A 1 279 ? -10.958 2.982 -4.258 1.00 88.19 279 LEU A CA 1
ATOM 2205 C C . LEU A 1 279 ? -12.217 3.499 -4.974 1.00 88.19 279 LEU A C 1
ATOM 2207 O O . LEU A 1 279 ? -12.421 3.234 -6.153 1.00 88.19 279 LEU A O 1
ATOM 2211 N N . SER A 1 280 ? -13.035 4.267 -4.260 1.00 87.81 280 SER A N 1
ATOM 2212 C CA . SER A 1 280 ? -14.071 5.145 -4.823 1.00 87.81 280 SER A CA 1
ATOM 2213 C C . SER A 1 280 ? -14.215 6.361 -3.905 1.00 87.81 280 SER A C 1
ATOM 2215 O O . SER A 1 280 ? -14.024 6.203 -2.695 1.00 87.81 280 SER A O 1
ATOM 2217 N N . LEU A 1 281 ? -14.484 7.548 -4.454 1.00 86.44 281 LEU A N 1
ATOM 2218 C CA . LEU A 1 281 ? -14.618 8.802 -3.700 1.00 86.44 281 LEU A CA 1
ATOM 2219 C C . LEU A 1 281 ? -16.071 9.281 -3.687 1.00 86.44 281 LEU A C 1
ATOM 2221 O O . LEU A 1 281 ? -16.708 9.145 -4.754 1.00 86.44 281 LEU A O 1
#

Organism: NCBI:txid445787